Protein AF-A0AA97NMF5-F1 (afdb_monomer_lite)

Radius of gyration: 34.53 Å; chains: 1; bounding box: 98×98×66 Å

pLDDT: mean 71.42, std 22.52, range [36.41, 98.44]

Organism: Pyricularia oryzae (strain Y34) (NCBI:txid1143189)

Foldseek 3Di:
DDDDDDDDDDDDDDDDDDDDDDDDPDDPPDDDPPDPDDDDDDDDDDDDDDDDDDDDDDYDDDDDDDDDDDDDDDDDDDDDDDDDDDDDDDDDDDDDDDDDDDDDDDDDDDDDDDDDDDPDDPDPDPDDDDPPPDDDQQDADCVLPADLQEDQQACACVVHHQWHWFDQALDTDTWGSCPPPDPVLLVVQLSVCSSVCHALPHGQHADRDPVDLDLVRLLSNLVSSQQCQCCVVSHGNNHTHSRSRNQSNCCNVRVHRDHFHDDNPGTD

Secondary structure (DSSP, 8-state):
-----------------PPP-------------------------------------------------------------------PPPP--------PPPPP-PPP------------PPPP-PPPPPP-----TT---GGGS---SS-TTTTTTSSSTTEEEEEETTEEEEEETT-SPPHHHHHHHHHHHHHHTEETTEE------TT---HHHHHHHHHHHHHHHHTTTSBTTBS--GGG-HHHHHHHHH-------EETTEE-

Structure (mmCIF, N/CA/C/O backbone):
data_AF-A0AA97NMF5-F1
#
_entry.id   AF-A0AA97NMF5-F1
#
loop_
_atom_site.group_PDB
_atom_site.id
_atom_site.type_symbol
_atom_site.label_atom_id
_atom_site.label_alt_id
_atom_site.label_comp_id
_atom_site.label_asym_id
_atom_site.label_entity_id
_atom_site.label_seq_id
_atom_site.pdbx_PDB_ins_code
_atom_site.Cartn_x
_atom_site.Cartn_y
_atom_site.Cartn_z
_atom_site.occupancy
_atom_site.B_iso_or_equiv
_atom_site.auth_seq_id
_atom_site.auth_comp_id
_atom_site.auth_asym_id
_atom_site.auth_atom_id
_atom_site.pdbx_PDB_model_num
ATOM 1 N N . MET A 1 1 ? 43.062 -55.205 -21.122 1.00 49.47 1 MET A N 1
ATOM 2 C CA . MET A 1 1 ? 41.893 -55.110 -22.025 1.00 49.47 1 MET A CA 1
ATOM 3 C C . MET A 1 1 ? 41.106 -53.872 -21.595 1.00 49.47 1 MET A C 1
ATOM 5 O O . MET A 1 1 ? 40.394 -53.944 -20.614 1.00 49.47 1 MET A O 1
ATOM 9 N N . GLN A 1 2 ? 41.442 -52.647 -22.002 1.00 51.19 2 GLN A N 1
ATOM 10 C CA . GLN A 1 2 ? 41.370 -52.072 -23.351 1.00 51.19 2 GLN A CA 1
ATOM 11 C C . GLN A 1 2 ? 39.934 -52.075 -23.897 1.00 51.19 2 GLN A C 1
ATOM 13 O O . GLN A 1 2 ? 39.539 -53.058 -24.506 1.00 51.19 2 GLN A O 1
ATOM 18 N N . LEU A 1 3 ? 39.194 -50.973 -23.707 1.00 55.53 3 LEU A N 1
ATOM 19 C CA . LEU A 1 3 ? 38.472 -50.325 -24.810 1.00 55.53 3 LEU A CA 1
ATOM 20 C C . LEU A 1 3 ? 38.031 -48.887 -24.462 1.00 55.53 3 LEU A C 1
ATOM 22 O O . LEU A 1 3 ? 37.129 -48.655 -23.666 1.00 55.53 3 LEU A O 1
ATOM 26 N N . LEU A 1 4 ? 38.704 -47.938 -25.113 1.00 52.94 4 LEU A N 1
ATOM 27 C CA . LEU A 1 4 ? 38.282 -46.562 -25.387 1.00 52.94 4 LEU A CA 1
ATOM 28 C C . LEU A 1 4 ? 37.123 -46.556 -26.405 1.00 52.94 4 LEU A C 1
ATOM 30 O O . LEU A 1 4 ? 37.186 -47.350 -27.345 1.00 52.94 4 LEU A O 1
ATOM 34 N N . LYS A 1 5 ? 36.184 -45.599 -26.280 1.00 51.38 5 LYS A N 1
ATOM 35 C CA . LYS A 1 5 ? 35.414 -44.860 -27.330 1.00 51.38 5 LYS A CA 1
ATOM 36 C C . LYS A 1 5 ? 34.080 -44.384 -26.719 1.00 51.38 5 LYS A C 1
ATOM 38 O O . LYS A 1 5 ? 33.417 -45.174 -26.071 1.00 51.38 5 LYS A O 1
ATOM 43 N N . GLY A 1 6 ? 33.596 -43.156 -26.872 1.00 50.31 6 GLY A N 1
ATOM 44 C CA . GLY A 1 6 ? 34.032 -42.015 -27.665 1.00 50.31 6 GLY A CA 1
ATOM 45 C C . GLY A 1 6 ? 33.127 -40.804 -27.383 1.00 50.31 6 GLY A C 1
ATOM 46 O O . GLY A 1 6 ? 32.009 -40.948 -26.894 1.00 50.31 6 GLY A O 1
ATOM 47 N N . LEU A 1 7 ? 33.667 -39.621 -27.674 1.00 49.44 7 LEU A N 1
ATOM 48 C CA . LEU A 1 7 ? 33.014 -38.312 -27.666 1.00 49.44 7 LEU A CA 1
ATOM 49 C C . LEU A 1 7 ? 31.811 -38.246 -28.624 1.00 49.44 7 LEU A C 1
ATOM 51 O O . LEU A 1 7 ? 31.911 -38.703 -29.761 1.00 49.44 7 LEU A O 1
ATOM 55 N N . ALA A 1 8 ? 30.777 -37.501 -28.227 1.00 52.22 8 ALA A N 1
ATOM 56 C CA . ALA A 1 8 ? 29.953 -36.721 -29.149 1.00 52.22 8 ALA A CA 1
ATOM 57 C C . ALA A 1 8 ? 29.566 -35.390 -28.480 1.00 52.22 8 ALA A C 1
ATOM 59 O O . ALA A 1 8 ? 28.694 -35.331 -27.618 1.00 52.22 8 ALA A O 1
ATOM 60 N N . VAL A 1 9 ? 30.269 -34.325 -28.868 1.00 50.50 9 VAL A N 1
ATOM 61 C CA . VAL A 1 9 ? 29.930 -32.929 -28.576 1.00 50.50 9 VAL A CA 1
ATOM 62 C C . VAL A 1 9 ? 28.933 -32.488 -29.645 1.00 50.50 9 VAL A C 1
ATOM 64 O O . VAL A 1 9 ? 29.298 -32.374 -30.812 1.00 50.50 9 VAL A O 1
ATOM 67 N N . LEU A 1 10 ? 27.677 -32.261 -29.264 1.00 58.78 10 LEU A N 1
ATOM 68 C CA . LEU A 1 10 ? 26.687 -31.606 -30.119 1.00 58.78 10 LEU A CA 1
ATOM 69 C C . LEU A 1 10 ? 26.670 -30.117 -29.778 1.00 58.78 10 LEU A C 1
ATOM 71 O O . LEU A 1 10 ? 26.100 -29.694 -28.775 1.00 58.78 10 LEU A O 1
ATOM 75 N N . GLY A 1 11 ? 27.349 -29.334 -30.616 1.00 47.91 11 GLY A N 1
ATOM 76 C CA . GLY A 1 11 ? 27.245 -27.882 -30.621 1.00 47.91 11 GLY A CA 1
ATOM 77 C C . GLY A 1 11 ? 25.871 -27.461 -31.132 1.00 47.91 11 GLY A C 1
ATOM 78 O O . GLY A 1 11 ? 25.490 -27.798 -32.251 1.00 47.91 11 GLY A O 1
ATOM 79 N N . VAL A 1 12 ? 25.130 -26.718 -30.312 1.00 54.06 12 VAL A N 1
ATOM 80 C CA . VAL A 1 12 ? 23.898 -26.044 -30.726 1.00 54.06 12 VAL A CA 1
ATOM 81 C C . VAL A 1 12 ? 24.278 -24.647 -31.201 1.00 54.06 12 VAL A C 1
ATOM 83 O O . VAL A 1 12 ? 24.567 -23.755 -30.406 1.00 54.06 12 VAL A O 1
ATOM 86 N N . THR A 1 13 ? 24.320 -24.467 -32.517 1.00 55.16 13 THR A N 1
ATOM 87 C CA . THR A 1 13 ? 24.466 -23.160 -33.162 1.00 55.16 13 THR A CA 1
ATOM 88 C C . THR A 1 13 ? 23.085 -22.511 -33.234 1.00 55.16 13 THR A C 1
ATOM 90 O O . THR A 1 13 ? 22.258 -22.900 -34.056 1.00 55.16 13 THR A O 1
ATOM 93 N N . ALA A 1 14 ? 22.801 -21.544 -32.360 1.00 53.34 14 ALA A N 1
ATOM 94 C CA . ALA A 1 14 ? 21.592 -20.733 -32.467 1.00 53.34 14 ALA A CA 1
ATOM 95 C C . ALA A 1 14 ? 21.808 -19.635 -33.522 1.00 53.34 14 ALA A C 1
ATOM 97 O O . ALA A 1 14 ? 22.636 -18.740 -33.356 1.00 53.34 14 ALA A O 1
ATOM 98 N N . LEU A 1 15 ? 21.072 -19.746 -34.627 1.00 52.75 15 LEU A N 1
ATOM 99 C CA . LEU A 1 15 ? 21.017 -18.775 -35.713 1.00 52.75 15 LEU A CA 1
ATOM 100 C C . LEU A 1 15 ? 20.242 -17.534 -35.231 1.00 52.75 15 LEU A C 1
ATOM 102 O O . LEU A 1 15 ? 19.042 -17.609 -34.976 1.00 52.75 15 LEU A O 1
ATOM 106 N N . VAL A 1 16 ? 20.916 -16.390 -35.104 1.00 47.94 16 VAL A N 1
ATOM 107 C CA . VAL A 1 16 ? 20.267 -15.086 -34.896 1.00 47.94 16 VAL A CA 1
ATOM 108 C C . VAL A 1 16 ? 19.830 -14.557 -36.260 1.00 47.94 16 VAL A C 1
ATOM 110 O O . VAL A 1 16 ? 20.625 -13.999 -37.011 1.00 47.94 16 VAL A O 1
ATOM 113 N N . THR A 1 17 ? 18.558 -14.745 -36.602 1.00 54.09 17 THR A N 1
ATOM 114 C CA . THR A 1 17 ? 17.910 -14.033 -37.710 1.00 54.09 17 THR A CA 1
ATOM 115 C C . THR A 1 17 ? 17.429 -12.671 -37.222 1.00 54.09 17 THR A C 1
ATOM 117 O O . THR A 1 17 ? 16.460 -12.578 -36.471 1.00 54.09 17 THR A O 1
ATOM 120 N N . ALA A 1 18 ? 18.117 -11.615 -37.654 1.00 47.50 18 ALA A N 1
ATOM 121 C CA . ALA A 1 18 ? 17.677 -10.235 -37.498 1.00 47.50 18 ALA A CA 1
ATOM 122 C C . ALA A 1 18 ? 16.421 -9.985 -38.354 1.00 47.50 18 ALA A C 1
ATOM 124 O O . ALA A 1 18 ? 16.445 -10.174 -39.570 1.00 47.50 18 ALA A O 1
ATOM 125 N N . ALA A 1 19 ? 15.327 -9.570 -37.713 1.00 50.34 19 ALA A N 1
ATOM 126 C CA . ALA A 1 19 ? 14.101 -9.147 -38.381 1.00 50.34 19 ALA A CA 1
ATOM 127 C C . ALA A 1 19 ? 14.122 -7.625 -38.648 1.00 50.34 19 ALA A C 1
ATOM 129 O O . ALA A 1 19 ? 14.612 -6.868 -37.805 1.00 50.34 19 ALA A O 1
ATOM 130 N N . PRO A 1 20 ? 13.591 -7.154 -39.791 1.00 54.25 20 PRO A N 1
ATOM 131 C CA . PRO A 1 20 ? 13.559 -5.737 -40.136 1.00 54.25 20 PRO A CA 1
ATOM 132 C C . PRO A 1 20 ? 12.497 -4.969 -39.334 1.00 54.25 20 PRO A C 1
ATOM 134 O O . PRO A 1 20 ? 11.332 -5.367 -39.256 1.00 54.25 20 PRO A O 1
ATOM 137 N N . LEU A 1 21 ? 12.914 -3.828 -38.782 1.00 45.22 21 LEU A N 1
ATOM 138 C CA . LEU A 1 21 ? 12.065 -2.830 -38.136 1.00 45.22 21 LEU A CA 1
ATOM 139 C C . LEU A 1 21 ? 11.091 -2.220 -39.156 1.00 45.22 21 LEU A C 1
ATOM 141 O O . LEU A 1 21 ? 11.501 -1.485 -40.051 1.00 45.22 21 LEU A O 1
ATOM 145 N N . HIS A 1 22 ? 9.797 -2.492 -38.986 1.00 47.12 22 HIS A N 1
ATOM 146 C CA . HIS A 1 22 ? 8.720 -1.693 -39.569 1.00 47.12 22 HIS A CA 1
ATOM 147 C C . HIS A 1 22 ? 8.133 -0.778 -38.483 1.00 47.12 22 HIS A C 1
ATOM 149 O O . HIS A 1 22 ? 7.761 -1.279 -37.418 1.00 47.12 22 HIS A O 1
ATOM 155 N N . PRO A 1 23 ? 7.993 0.536 -38.726 1.00 48.47 23 PRO A N 1
ATOM 156 C CA . PRO A 1 23 ? 7.263 1.416 -37.827 1.00 48.47 23 PRO A CA 1
ATOM 157 C C . PRO A 1 23 ? 5.765 1.140 -37.976 1.00 48.47 23 PRO A C 1
ATOM 159 O O . PRO A 1 23 ? 5.139 1.510 -38.969 1.00 48.47 23 PRO A O 1
ATOM 162 N N . ARG A 1 24 ? 5.179 0.456 -36.992 1.00 42.03 24 ARG A N 1
ATOM 163 C CA . ARG A 1 24 ? 3.730 0.283 -36.910 1.00 42.03 24 ARG A CA 1
ATOM 164 C C . ARG A 1 24 ? 3.148 1.471 -36.146 1.00 42.03 24 ARG A C 1
ATOM 166 O O . ARG A 1 24 ? 3.241 1.548 -34.926 1.00 42.03 24 ARG A O 1
ATOM 173 N N . THR A 1 25 ? 2.565 2.407 -36.885 1.00 53.03 25 THR A N 1
ATOM 174 C CA . THR A 1 25 ? 1.659 3.428 -36.360 1.00 53.03 25 THR A CA 1
ATOM 175 C C . THR A 1 25 ? 0.393 2.736 -35.851 1.00 53.03 25 THR A C 1
ATOM 177 O O . THR A 1 25 ? -0.535 2.456 -36.607 1.00 53.03 25 THR A O 1
ATOM 180 N N . SER A 1 26 ? 0.360 2.408 -34.560 1.00 50.41 26 SER A N 1
ATOM 181 C CA . SER A 1 26 ? -0.862 1.947 -33.902 1.00 50.41 26 SER A CA 1
ATOM 182 C C . SER A 1 26 ? -1.599 3.143 -33.318 1.00 50.41 26 SER A C 1
ATOM 184 O O . SER A 1 26 ? -1.237 3.701 -32.287 1.00 50.41 26 SER A O 1
ATOM 186 N N . ASN A 1 27 ? -2.633 3.517 -34.060 1.00 40.03 27 ASN A N 1
ATOM 187 C CA . ASN A 1 27 ? -3.785 4.303 -33.663 1.00 40.03 27 ASN A CA 1
ATOM 188 C C . ASN A 1 27 ? -4.279 3.873 -32.265 1.00 40.03 27 ASN A C 1
ATOM 190 O O . ASN A 1 27 ? -4.696 2.729 -32.079 1.00 40.03 27 ASN A O 1
ATOM 194 N N . VAL A 1 28 ? -4.197 4.773 -31.283 1.00 41.69 28 VAL A N 1
ATOM 195 C CA . VAL A 1 28 ? -4.797 4.592 -29.957 1.00 41.69 28 VAL A CA 1
ATOM 196 C C . VAL A 1 28 ? -6.300 4.794 -30.114 1.00 41.69 28 VAL A C 1
ATOM 198 O O . VAL A 1 28 ? -6.814 5.908 -30.050 1.00 41.69 28 VAL A O 1
ATOM 201 N N . THR A 1 29 ? -7.021 3.700 -30.342 1.00 43.81 29 THR A N 1
ATOM 202 C CA . THR A 1 29 ? -8.442 3.646 -30.010 1.00 43.81 29 THR A CA 1
ATOM 203 C C . THR A 1 29 ? -8.533 3.590 -28.492 1.00 43.81 29 THR A C 1
ATOM 205 O O . THR A 1 29 ? -8.180 2.595 -27.867 1.00 43.81 29 THR A O 1
ATOM 208 N N . SER A 1 30 ? -8.955 4.715 -27.924 1.00 42.66 30 SER A N 1
ATOM 209 C CA . SER A 1 30 ? -9.368 4.885 -26.538 1.00 42.66 30 SER A CA 1
ATOM 210 C C . SER A 1 30 ? -10.389 3.809 -26.164 1.00 42.66 30 SER A C 1
ATOM 212 O O . SER A 1 30 ? -11.564 3.920 -26.505 1.00 42.66 30 SER A O 1
ATOM 214 N N . SER A 1 31 ? -9.947 2.751 -25.488 1.00 47.53 31 SER A N 1
ATOM 215 C CA . SER A 1 31 ? -10.845 1.902 -24.714 1.00 47.53 31 SER A CA 1
ATOM 216 C C . SER A 1 31 ? -11.102 2.611 -23.392 1.00 47.53 31 SER A C 1
ATOM 218 O O . SER A 1 31 ? -10.206 2.733 -22.558 1.00 47.53 31 SER A O 1
ATOM 220 N N . GLU A 1 32 ? -12.319 3.129 -23.245 1.00 49.56 32 GLU A N 1
ATOM 221 C CA . GLU A 1 32 ? -12.851 3.593 -21.968 1.00 49.56 32 GLU A CA 1
ATOM 222 C C . GLU A 1 32 ? -12.666 2.511 -20.890 1.00 49.56 32 GLU A C 1
ATOM 224 O O . GLU A 1 32 ? -12.919 1.329 -21.155 1.00 49.56 32 GLU A O 1
ATOM 229 N N . PRO A 1 33 ? -12.254 2.874 -19.665 1.00 53.44 33 PRO A N 1
ATOM 230 C CA . PRO A 1 33 ? -12.378 1.968 -18.540 1.00 53.44 33 PRO A CA 1
ATOM 231 C C . PRO A 1 33 ? -13.865 1.791 -18.223 1.00 53.44 33 PRO A C 1
ATOM 233 O O . PRO A 1 33 ? -14.575 2.753 -17.929 1.00 53.44 33 PRO A O 1
ATOM 236 N N . VAL A 1 34 ? -14.329 0.541 -18.264 1.00 43.91 34 VAL A N 1
ATOM 237 C CA . VAL A 1 34 ? -15.637 0.141 -17.740 1.00 43.91 34 VAL A CA 1
ATOM 238 C C . VAL A 1 34 ? -15.643 0.430 -16.240 1.00 43.91 34 VAL A C 1
ATOM 240 O O . VAL A 1 34 ? -15.135 -0.345 -15.433 1.00 43.91 34 VAL A O 1
ATOM 243 N N . PHE A 1 35 ? -16.204 1.578 -15.872 1.00 40.19 35 PHE A N 1
ATOM 244 C CA . PHE A 1 35 ? -16.609 1.875 -14.508 1.00 40.19 35 PHE A CA 1
ATOM 245 C C . PHE A 1 35 ? -17.745 0.919 -14.145 1.00 40.19 35 PHE A C 1
ATOM 247 O O . PHE A 1 35 ? -18.851 1.019 -14.677 1.00 40.19 35 PHE A O 1
ATOM 254 N N . VAL A 1 36 ? -17.484 -0.007 -13.223 1.00 44.12 36 VAL A N 1
ATOM 255 C CA . VAL A 1 36 ? -18.548 -0.753 -12.548 1.00 44.12 36 VAL A CA 1
ATOM 256 C C . VAL A 1 36 ? -19.196 0.215 -11.561 1.00 44.12 36 VAL A C 1
ATOM 258 O O . VAL A 1 36 ? -18.806 0.320 -10.402 1.00 44.12 36 VAL A O 1
ATOM 261 N N . ASN A 1 37 ? -20.135 1.004 -12.072 1.00 37.22 37 ASN A N 1
ATOM 262 C CA . ASN A 1 37 ? -20.974 1.889 -11.285 1.00 37.22 37 ASN A CA 1
ATOM 263 C C . ASN A 1 37 ? -22.070 1.020 -10.648 1.00 37.22 37 ASN A C 1
ATOM 265 O O . ASN A 1 37 ? -22.994 0.577 -11.332 1.00 37.22 37 ASN A O 1
ATOM 269 N N . LEU A 1 38 ? -21.920 0.688 -9.364 1.00 47.09 38 LEU A N 1
ATOM 270 C CA . LEU A 1 38 ? -23.027 0.163 -8.573 1.00 47.09 38 LEU A CA 1
ATOM 271 C C . LEU A 1 38 ? -23.891 1.353 -8.155 1.00 47.09 38 LEU A C 1
ATOM 273 O O . LEU A 1 38 ? -23.601 1.986 -7.147 1.00 47.09 38 LEU A O 1
ATOM 277 N N . ASP A 1 39 ? -24.966 1.603 -8.897 1.00 36.41 39 ASP A N 1
ATOM 278 C CA . ASP A 1 39 ? -26.105 2.370 -8.393 1.00 36.41 39 ASP A CA 1
ATOM 279 C C . ASP A 1 39 ? -27.419 1.622 -8.715 1.00 36.41 39 ASP A C 1
ATOM 281 O O . ASP A 1 39 ? -27.480 0.851 -9.684 1.00 36.41 39 ASP A O 1
ATOM 285 N N . PRO A 1 40 ? -28.459 1.733 -7.868 1.00 54.94 40 PRO A N 1
ATOM 286 C CA . PRO A 1 40 ? -29.520 0.753 -7.770 1.00 54.94 40 PRO A CA 1
ATOM 287 C C . PRO A 1 40 ? -30.772 1.124 -8.582 1.00 54.94 40 PRO A C 1
ATOM 289 O O . PRO A 1 40 ? -31.218 2.261 -8.625 1.00 54.94 40 PRO A O 1
ATOM 292 N N . LYS A 1 41 ? -31.438 0.075 -9.078 1.00 50.28 41 LYS A N 1
ATOM 293 C CA . LYS A 1 41 ? -32.903 -0.044 -9.207 1.00 50.28 41 LYS A CA 1
ATOM 294 C C . LYS A 1 41 ? -33.630 0.920 -10.164 1.00 50.28 41 LYS A C 1
ATOM 296 O O . LYS A 1 41 ? -34.102 1.977 -9.767 1.00 50.28 41 LYS A O 1
ATOM 301 N N . ILE A 1 42 ? -33.944 0.418 -11.365 1.00 37.69 42 ILE A N 1
ATOM 302 C CA . ILE A 1 42 ? -35.073 0.890 -12.195 1.00 37.69 42 ILE A CA 1
ATOM 303 C C . ILE A 1 42 ? -35.899 -0.323 -12.686 1.00 37.69 42 ILE A C 1
ATOM 305 O O . ILE A 1 42 ? -35.305 -1.341 -13.051 1.00 37.69 42 ILE A O 1
ATOM 309 N N . PRO A 1 43 ? -37.250 -0.266 -12.648 1.00 49.91 43 PRO A N 1
ATOM 310 C CA . PRO A 1 43 ? -38.138 -1.377 -12.987 1.00 49.91 43 PRO A CA 1
ATOM 311 C C . PRO A 1 43 ? -38.445 -1.519 -14.490 1.00 49.91 43 PRO A C 1
ATOM 313 O O . PRO A 1 43 ? -38.280 -0.606 -15.293 1.00 49.91 43 PRO A O 1
ATOM 316 N N . SER A 1 44 ? -38.932 -2.717 -14.805 1.00 42.91 44 SER A N 1
ATOM 317 C CA . SER A 1 44 ? -39.244 -3.331 -16.096 1.00 42.91 44 SER A CA 1
ATOM 318 C C . SER A 1 44 ? -40.189 -2.568 -17.035 1.00 42.91 44 SER A C 1
ATOM 320 O O . SER A 1 44 ? -41.202 -2.022 -16.607 1.00 42.91 44 SER A O 1
ATOM 322 N N . ALA A 1 45 ? -39.963 -2.733 -18.343 1.00 41.22 45 ALA A N 1
ATOM 323 C CA . ALA A 1 45 ? -40.999 -2.679 -19.374 1.00 41.22 45 ALA A CA 1
ATOM 324 C C . ALA A 1 45 ? -40.945 -3.976 -20.198 1.00 41.22 45 ALA A C 1
ATOM 326 O O . ALA A 1 45 ? -39.884 -4.390 -20.662 1.00 41.22 45 ALA A O 1
ATOM 327 N N . GLY A 1 46 ? -42.088 -4.657 -20.295 1.00 47.81 46 GLY A N 1
ATOM 328 C CA . GLY A 1 46 ? -42.225 -5.947 -20.962 1.00 47.81 46 GLY A CA 1
ATOM 329 C C . GLY A 1 46 ? -42.460 -5.842 -22.464 1.00 47.81 46 GLY A C 1
ATOM 330 O O . GLY A 1 46 ? -42.850 -4.794 -22.965 1.00 47.81 46 GLY A O 1
ATOM 331 N N . THR A 1 47 ? -42.286 -6.966 -23.160 1.00 38.41 47 THR A N 1
ATOM 332 C CA . THR A 1 47 ? -43.011 -7.333 -24.388 1.00 38.41 47 THR A CA 1
ATOM 333 C C . THR A 1 47 ? -42.839 -8.839 -24.624 1.00 38.41 47 THR A C 1
ATOM 335 O O . THR A 1 47 ? -41.728 -9.359 -24.646 1.00 38.41 47 THR A O 1
ATOM 338 N N . SER A 1 48 ? -43.973 -9.530 -24.741 1.00 45.44 48 SER A N 1
ATOM 339 C CA . SER A 1 48 ? -44.133 -10.911 -25.230 1.00 45.44 48 SER A CA 1
ATOM 340 C C . SER A 1 48 ? -44.124 -10.903 -26.774 1.00 45.44 48 SER A C 1
ATOM 342 O O . SER A 1 48 ? -44.458 -9.855 -27.330 1.00 45.44 48 SER A O 1
ATOM 344 N N . PRO A 1 49 ? -43.811 -12.004 -27.496 1.00 50.59 49 PRO A N 1
ATOM 345 C CA . PRO A 1 49 ? -44.738 -13.144 -27.561 1.00 50.59 49 PRO A CA 1
ATOM 346 C C . PRO A 1 49 ? -44.103 -14.552 -27.696 1.00 50.59 49 PRO A C 1
ATOM 348 O O . PRO A 1 49 ? -42.947 -14.729 -28.068 1.00 50.59 49 PRO A O 1
ATOM 351 N N . ALA A 1 50 ? -44.933 -15.558 -27.402 1.00 44.69 50 ALA A N 1
ATOM 352 C CA . ALA A 1 50 ? -44.766 -16.998 -27.670 1.00 44.69 50 ALA A CA 1
ATOM 353 C C . ALA A 1 50 ? -45.052 -17.320 -29.177 1.00 44.69 50 ALA A C 1
ATOM 355 O O . ALA A 1 50 ? -45.419 -16.371 -29.876 1.00 44.69 50 ALA A O 1
ATOM 356 N N . PRO A 1 51 ? -44.977 -18.571 -29.723 1.00 55.38 51 PRO A N 1
ATOM 357 C CA . PRO A 1 51 ? -45.319 -19.852 -29.074 1.00 55.38 51 PRO A CA 1
ATOM 358 C C . PRO A 1 51 ? -44.470 -21.098 -29.442 1.00 55.38 51 PRO A C 1
ATOM 360 O O . PRO A 1 51 ? -43.765 -21.140 -30.444 1.00 55.38 51 PRO A O 1
ATOM 363 N N . GLY A 1 52 ? -44.667 -22.178 -28.674 1.00 36.66 52 GLY A N 1
ATOM 364 C CA . GLY A 1 52 ? -44.666 -23.540 -29.225 1.00 36.66 52 GLY A CA 1
ATOM 365 C C . GLY A 1 52 ? -43.756 -24.568 -28.547 1.00 36.66 52 GLY A C 1
ATOM 366 O O . GLY A 1 52 ? -42.564 -24.619 -28.827 1.00 36.66 52 GLY A O 1
ATOM 367 N N . THR A 1 53 ? -44.375 -25.472 -27.776 1.00 38.34 53 THR A N 1
ATOM 368 C CA . THR A 1 53 ? -44.280 -26.956 -27.863 1.00 38.34 53 THR A CA 1
ATOM 369 C C . THR A 1 53 ? -44.184 -27.626 -26.480 1.00 38.34 53 THR A C 1
ATOM 371 O O . THR A 1 53 ? -43.174 -27.562 -25.790 1.00 38.34 53 THR A O 1
ATOM 374 N N . THR A 1 54 ? -45.273 -28.293 -26.094 1.00 42.09 54 THR A N 1
ATOM 375 C CA . THR A 1 54 ? -45.417 -29.346 -25.056 1.00 42.09 54 THR A CA 1
ATOM 376 C C . THR A 1 54 ? -45.515 -30.704 -25.802 1.00 42.09 54 THR A C 1
ATOM 378 O O . THR A 1 54 ? -45.703 -30.649 -27.021 1.00 42.09 54 THR A O 1
ATOM 381 N N . PRO A 1 55 ? -45.507 -31.914 -25.183 1.00 58.38 55 PRO A N 1
ATOM 382 C CA . PRO A 1 55 ? -45.416 -32.261 -23.753 1.00 58.38 55 PRO A CA 1
ATOM 383 C C . PRO A 1 55 ? -44.515 -33.478 -23.401 1.00 58.38 55 PRO A C 1
ATOM 385 O O . PRO A 1 55 ? -44.301 -34.368 -24.218 1.00 58.38 55 PRO A O 1
ATOM 388 N N . GLN A 1 56 ? -44.117 -33.618 -22.127 1.00 42.66 56 GLN A N 1
ATOM 389 C CA . GLN A 1 56 ? -44.092 -34.942 -21.483 1.00 42.66 56 GLN A CA 1
ATOM 390 C C . GLN A 1 56 ? -44.227 -34.850 -19.956 1.00 42.66 56 GLN A C 1
ATOM 392 O O . GLN A 1 56 ? -43.848 -33.867 -19.330 1.00 42.66 56 GLN A O 1
ATOM 397 N N . GLN A 1 57 ? -44.855 -35.877 -19.396 1.00 42.09 57 GLN A N 1
ATOM 398 C CA . GLN A 1 57 ? -45.747 -35.885 -18.242 1.00 42.09 57 GLN A CA 1
ATOM 399 C C . GLN A 1 5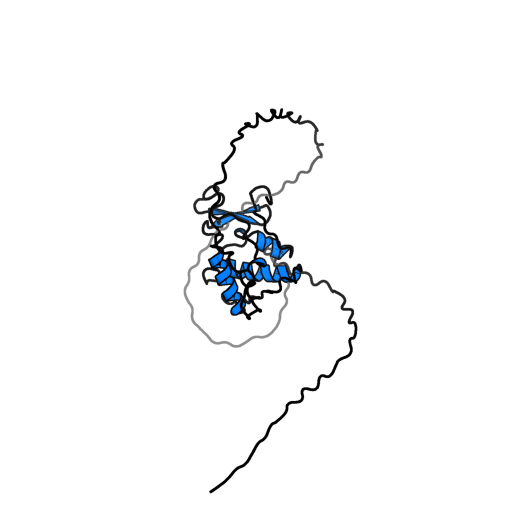7 ? -45.335 -37.041 -17.312 1.00 42.09 57 GLN A C 1
ATOM 401 O O . GLN A 1 57 ? -45.093 -38.140 -17.806 1.00 42.09 57 GLN A O 1
ATOM 406 N N . GLY A 1 58 ? -45.287 -36.825 -15.990 1.00 39.41 58 GLY A N 1
ATOM 407 C CA . GLY A 1 58 ? -45.143 -37.890 -14.978 1.00 39.41 58 GLY A CA 1
ATOM 408 C C . GLY A 1 58 ? -44.717 -37.385 -13.583 1.00 39.41 58 GLY A C 1
ATOM 409 O O . GLY A 1 58 ? -44.048 -36.362 -13.524 1.00 39.41 58 GLY A O 1
ATOM 410 N N . PRO A 1 59 ? -45.139 -38.019 -12.465 1.00 61.78 59 PRO A N 1
ATOM 411 C CA . PRO A 1 59 ? -45.967 -37.310 -11.478 1.00 61.78 59 PRO A CA 1
ATOM 412 C C . PRO A 1 59 ? -45.491 -37.306 -10.003 1.00 61.78 59 PRO A C 1
ATOM 414 O O . PRO A 1 59 ? -44.685 -38.127 -9.584 1.00 61.78 59 PRO A O 1
ATOM 417 N N . ALA A 1 60 ? -46.163 -36.431 -9.236 1.00 41.50 60 ALA A N 1
ATOM 418 C CA . ALA A 1 60 ? -46.607 -36.553 -7.834 1.00 41.50 60 ALA A CA 1
ATOM 419 C C . ALA A 1 60 ? -45.587 -36.479 -6.674 1.00 41.50 60 ALA A C 1
ATOM 421 O O . ALA A 1 60 ? -44.896 -37.447 -6.370 1.00 41.50 60 ALA A O 1
ATOM 422 N N . ASN A 1 61 ? -45.639 -35.376 -5.907 1.00 44.00 61 ASN A N 1
ATOM 423 C CA . ASN A 1 61 ? -46.174 -35.375 -4.530 1.00 44.00 61 ASN A CA 1
ATOM 424 C C . ASN A 1 61 ? -46.196 -33.952 -3.909 1.00 44.00 61 ASN A C 1
ATOM 426 O O . ASN A 1 61 ? -45.158 -33.337 -3.696 1.00 44.00 61 ASN A O 1
ATOM 430 N N . GLU A 1 62 ? -47.404 -33.481 -3.589 1.00 43.12 62 GLU A N 1
ATOM 431 C CA . GLU A 1 62 ? -47.785 -32.476 -2.565 1.00 43.12 62 GLU A CA 1
ATOM 432 C C . GLU A 1 62 ? -48.809 -33.195 -1.639 1.00 43.12 62 GLU A C 1
ATOM 434 O O . GLU A 1 62 ? -49.267 -34.264 -2.067 1.00 43.12 62 GLU A O 1
ATOM 439 N N . PRO A 1 63 ? -49.246 -32.712 -0.443 1.00 64.69 63 PRO A N 1
ATOM 440 C CA . PRO A 1 63 ? -49.412 -31.315 0.017 1.00 64.69 63 PRO A CA 1
ATOM 441 C C . PRO A 1 63 ? -48.836 -31.070 1.446 1.00 64.69 63 PRO A C 1
ATOM 443 O O . PRO A 1 63 ? -48.406 -31.999 2.120 1.00 64.69 63 PRO A O 1
ATOM 446 N N . HIS A 1 64 ? -48.665 -29.851 1.970 1.00 49.12 64 HIS A N 1
ATOM 447 C CA . HIS A 1 64 ? -49.698 -28.993 2.570 1.00 49.12 64 HIS A CA 1
ATOM 448 C C . HIS A 1 64 ? -49.088 -27.607 2.884 1.00 49.12 64 HIS A C 1
ATOM 450 O O . HIS A 1 64 ? -47.996 -27.516 3.434 1.00 49.12 64 HIS A O 1
ATOM 456 N N . PHE A 1 65 ? -49.674 -26.508 2.399 1.00 53.22 65 PHE A N 1
ATOM 457 C CA . PHE A 1 65 ? -50.746 -25.716 3.032 1.00 53.22 65 PHE A CA 1
ATOM 458 C C . PHE A 1 65 ? -50.303 -24.971 4.310 1.00 53.22 65 PHE A C 1
ATOM 460 O O . PHE A 1 65 ? -50.277 -25.547 5.390 1.00 53.22 65 PHE A O 1
ATOM 467 N N . LEU A 1 66 ? -50.009 -23.668 4.187 1.00 46.88 66 LEU A N 1
ATOM 468 C CA . LEU A 1 66 ? -50.793 -22.566 4.781 1.00 46.88 66 LEU A CA 1
ATOM 469 C C . LEU A 1 66 ? -50.047 -21.225 4.642 1.00 46.88 66 LEU A C 1
ATOM 471 O O . LEU A 1 66 ? -49.007 -20.981 5.244 1.00 46.88 66 LEU A O 1
ATOM 475 N N . LYS A 1 67 ? -50.645 -20.340 3.843 1.00 47.19 67 LYS A N 1
ATOM 476 C CA . LYS A 1 67 ? -50.434 -18.884 3.821 1.00 47.19 67 LYS A CA 1
ATOM 477 C C . LYS A 1 67 ? -51.392 -18.270 4.856 1.00 47.19 67 LYS A C 1
ATOM 479 O O . LYS A 1 67 ? -52.468 -18.841 5.051 1.00 47.19 67 LYS A O 1
ATOM 484 N N . PRO A 1 68 ? -51.075 -17.118 5.472 1.00 48.03 68 PRO A N 1
ATOM 485 C CA . PRO A 1 68 ? -51.701 -15.882 4.975 1.00 48.03 68 PRO A CA 1
ATOM 486 C C . PRO A 1 68 ? -50.828 -14.599 5.051 1.00 48.03 68 PRO A C 1
ATOM 488 O O . PRO A 1 68 ? -50.086 -14.371 5.999 1.00 48.03 68 PRO A O 1
ATOM 491 N N . SER A 1 69 ? -50.983 -13.744 4.029 1.00 53.44 69 SER A N 1
ATOM 492 C CA . SER A 1 69 ? -50.758 -12.271 4.010 1.00 53.44 69 SER A CA 1
ATOM 493 C C . SER A 1 69 ? -51.830 -11.541 4.862 1.00 53.44 69 SER A C 1
ATOM 495 O O . SER A 1 69 ? -52.786 -12.234 5.214 1.00 53.44 69 SER A O 1
ATOM 497 N N . PRO A 1 70 ? -51.811 -10.205 5.149 1.00 52.97 70 PRO A N 1
ATOM 498 C CA . PRO A 1 70 ? -51.233 -9.048 4.409 1.00 52.97 70 PRO A CA 1
ATOM 499 C C . PRO A 1 70 ? -50.490 -8.026 5.333 1.00 52.97 70 PRO A C 1
ATOM 501 O O . PRO A 1 70 ? -50.406 -8.246 6.531 1.00 52.97 70 PRO A O 1
ATOM 504 N N . SER A 1 71 ? -49.781 -6.967 4.916 1.00 41.56 71 SER A N 1
ATOM 505 C CA . SER A 1 71 ? -50.165 -5.774 4.138 1.00 41.56 71 SER A CA 1
ATOM 506 C C . SER A 1 71 ? -48.929 -4.868 3.931 1.00 41.56 71 SER A C 1
ATOM 508 O O . SER A 1 71 ? -48.105 -4.782 4.841 1.00 41.56 71 SER A O 1
ATOM 510 N N . PRO A 1 72 ? -48.827 -4.103 2.830 1.00 48.56 72 PRO A N 1
ATOM 511 C CA . PRO A 1 72 ? -47.971 -2.921 2.742 1.00 48.56 72 PRO A CA 1
ATOM 512 C C . PRO A 1 72 ? -48.806 -1.631 2.839 1.00 48.56 72 PRO A C 1
ATOM 514 O O . PRO A 1 72 ? -49.735 -1.421 2.062 1.00 48.56 72 PRO A O 1
ATOM 517 N N . GLN A 1 73 ? -48.470 -0.741 3.775 1.00 42.88 73 GLN A N 1
ATOM 518 C CA . GLN A 1 73 ? -48.958 0.641 3.766 1.00 42.88 73 GLN A CA 1
ATOM 519 C C . GLN A 1 73 ? -48.026 1.486 2.889 1.00 42.88 73 GLN A C 1
ATOM 521 O O . GLN A 1 73 ? -46.943 1.881 3.311 1.00 42.88 73 GLN A O 1
ATOM 526 N N . GLN A 1 74 ? -48.456 1.758 1.655 1.00 42.66 74 GLN A N 1
ATOM 527 C CA . GLN A 1 74 ? -47.975 2.896 0.875 1.00 42.66 74 GLN A CA 1
ATOM 528 C C . GLN A 1 74 ? -48.808 4.114 1.271 1.00 42.66 74 GLN A C 1
ATOM 530 O O . GLN A 1 74 ? -49.989 4.199 0.940 1.00 42.66 74 GLN A O 1
ATOM 535 N N . ALA A 1 75 ? -48.191 5.047 1.991 1.00 45.91 75 ALA A N 1
ATOM 536 C CA . ALA A 1 75 ? -48.715 6.391 2.149 1.00 45.91 75 ALA A CA 1
ATOM 537 C C . ALA A 1 75 ? -48.138 7.271 1.037 1.00 45.91 75 ALA A C 1
ATOM 539 O O . ALA A 1 75 ? -46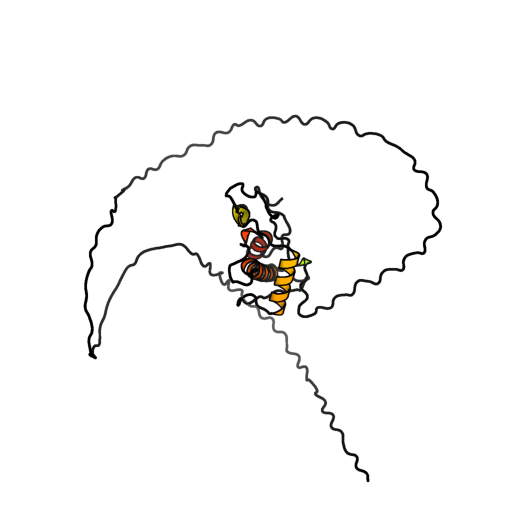.928 7.466 0.922 1.00 45.91 75 ALA A O 1
ATOM 540 N N . SER A 1 76 ? -49.046 7.767 0.211 1.00 46.31 76 SER A N 1
ATOM 541 C CA . SER A 1 76 ? -48.878 8.821 -0.775 1.00 46.31 76 SER A CA 1
ATOM 542 C C . SER A 1 76 ? -48.256 10.070 -0.153 1.00 46.31 76 SER A C 1
ATOM 544 O O . SER A 1 76 ? -48.786 10.561 0.839 1.00 46.31 76 SER A O 1
ATOM 546 N N . GLN A 1 77 ? -47.232 10.653 -0.781 1.00 48.34 77 GLN A N 1
ATOM 547 C CA . GLN A 1 77 ? -47.051 12.106 -0.751 1.00 48.34 77 GLN A CA 1
ATOM 548 C C . GLN A 1 77 ? -46.705 12.612 -2.149 1.00 48.34 77 GLN A C 1
ATOM 550 O O . GLN A 1 77 ? -45.768 12.173 -2.811 1.00 48.34 77 GLN A O 1
ATOM 555 N N . GLN A 1 78 ? -47.590 13.492 -2.587 1.00 49.25 78 GLN A N 1
ATOM 556 C CA . GLN A 1 78 ? -47.743 14.092 -3.891 1.00 49.25 78 GLN A CA 1
ATOM 557 C C . GLN A 1 78 ? -47.162 15.505 -3.830 1.00 49.25 78 GLN A C 1
ATOM 559 O O . GLN A 1 78 ? -47.405 16.209 -2.858 1.00 49.25 78 GLN A O 1
ATOM 564 N N . ALA A 1 79 ? -46.432 15.866 -4.888 1.00 44.12 79 ALA A N 1
ATOM 565 C CA . ALA A 1 79 ? -46.194 17.201 -5.440 1.00 44.12 79 ALA A CA 1
ATOM 566 C C . ALA A 1 79 ? -45.986 18.391 -4.484 1.00 44.12 79 ALA A C 1
ATOM 568 O O . ALA A 1 79 ? -46.898 18.794 -3.772 1.00 44.12 79 ALA A O 1
ATOM 569 N N . SER A 1 80 ? -44.863 19.095 -4.661 1.00 45.00 80 SER A N 1
ATOM 570 C CA . SER A 1 80 ? -44.859 20.545 -4.930 1.00 45.00 80 SER A CA 1
ATOM 571 C C . SER A 1 80 ? -43.458 21.005 -5.335 1.00 45.00 80 SER A C 1
ATOM 573 O O . SER A 1 80 ? -42.535 20.989 -4.527 1.00 45.00 80 SER A O 1
ATOM 575 N N . ALA A 1 81 ? -43.316 21.437 -6.589 1.00 46.25 81 ALA A N 1
ATOM 576 C CA . ALA A 1 81 ? -42.329 22.448 -6.953 1.00 46.25 81 ALA A CA 1
ATOM 577 C C . ALA A 1 81 ? -42.788 23.796 -6.375 1.00 46.25 81 ALA A C 1
ATOM 579 O O . ALA A 1 81 ? -43.993 24.063 -6.337 1.00 46.25 81 ALA A O 1
ATOM 580 N N . PRO A 1 82 ? -41.848 24.638 -5.930 1.00 52.69 82 PRO A N 1
ATOM 581 C CA . PRO A 1 82 ? -41.712 25.923 -6.611 1.00 52.69 82 PRO A CA 1
ATOM 582 C C . PRO A 1 82 ? -40.250 26.377 -6.785 1.00 52.69 82 PRO A C 1
ATOM 584 O O . PRO A 1 82 ? -39.464 26.430 -5.844 1.00 52.69 82 PRO A O 1
ATOM 587 N N . GLU A 1 83 ? -39.933 26.777 -8.016 1.00 44.16 83 GLU A N 1
ATOM 588 C CA . GLU A 1 83 ? -39.053 27.912 -8.346 1.00 44.16 83 GLU A CA 1
ATOM 589 C C . GLU A 1 83 ? -39.608 29.169 -7.622 1.00 44.16 83 GLU A C 1
ATOM 591 O O . GLU A 1 83 ? -40.838 29.294 -7.591 1.00 44.16 83 GLU A O 1
ATOM 596 N N . PRO A 1 84 ? -38.812 30.090 -7.011 1.00 52.78 84 PRO A N 1
ATOM 597 C CA . PRO A 1 84 ? -38.002 31.022 -7.806 1.00 52.78 84 PRO A CA 1
ATOM 598 C C . PRO A 1 84 ? -36.779 31.712 -7.144 1.00 52.78 84 PRO A C 1
ATOM 600 O O . PRO A 1 84 ? -36.545 31.673 -5.941 1.00 52.78 84 PRO A O 1
ATOM 603 N N . ALA A 1 85 ? -36.098 32.471 -8.009 1.00 43.72 85 ALA A N 1
ATOM 604 C CA . ALA A 1 85 ? -35.460 33.770 -7.767 1.00 43.72 85 ALA A CA 1
ATOM 605 C C . ALA A 1 85 ? -34.082 33.831 -7.077 1.00 43.72 85 ALA A C 1
ATOM 607 O O . ALA A 1 85 ? -33.929 33.865 -5.861 1.00 43.72 85 ALA A O 1
ATOM 608 N N . ALA A 1 86 ? -33.086 34.021 -7.946 1.00 50.97 86 ALA A N 1
ATOM 609 C CA . ALA A 1 86 ? -32.034 35.031 -7.861 1.00 50.97 86 ALA A CA 1
ATOM 610 C C . ALA A 1 86 ? -32.087 35.989 -6.650 1.00 50.97 86 ALA A C 1
ATOM 612 O O . ALA A 1 86 ? -32.934 36.878 -6.572 1.00 50.97 86 ALA A O 1
ATOM 613 N N . ALA A 1 87 ? -31.069 35.902 -5.794 1.00 45.41 87 ALA A N 1
ATOM 614 C CA . ALA A 1 87 ? -30.650 36.999 -4.933 1.00 45.41 87 ALA A CA 1
ATOM 615 C C . ALA A 1 87 ? -29.117 37.071 -4.918 1.00 45.41 87 ALA A C 1
ATOM 617 O O . ALA A 1 87 ? -28.424 36.092 -4.656 1.00 45.41 87 ALA A O 1
ATOM 618 N N . ALA A 1 88 ? -28.612 38.252 -5.262 1.00 53.03 88 ALA A N 1
ATOM 619 C CA . ALA A 1 88 ? -27.203 38.594 -5.367 1.00 53.03 88 ALA A CA 1
ATOM 620 C C . ALA A 1 88 ? -26.429 38.409 -4.041 1.00 53.03 88 ALA A C 1
ATOM 622 O O . ALA A 1 88 ? -26.980 38.676 -2.969 1.00 53.03 88 ALA A O 1
ATOM 623 N N . PRO A 1 89 ? -25.131 38.056 -4.086 1.00 53.66 89 PRO A N 1
ATOM 624 C CA . PRO A 1 89 ? -24.276 38.091 -2.907 1.00 53.66 89 PRO A CA 1
ATOM 625 C C . PRO A 1 89 ? -23.888 39.537 -2.552 1.00 53.66 89 PRO A C 1
ATOM 627 O O . PRO A 1 89 ? -23.294 40.262 -3.350 1.00 53.66 89 PRO A O 1
ATOM 630 N N . LYS A 1 90 ? -24.213 39.953 -1.322 1.00 51.16 90 LYS A N 1
ATOM 631 C CA . LYS A 1 90 ? -23.664 41.160 -0.683 1.00 51.16 90 LYS A CA 1
ATOM 632 C C . LYS A 1 90 ? -22.173 40.943 -0.370 1.00 51.16 90 LYS A C 1
ATOM 634 O O . LYS A 1 90 ? -21.852 39.928 0.247 1.00 51.16 90 LYS A O 1
ATOM 639 N N . PRO A 1 91 ? -21.276 41.890 -0.690 1.00 60.16 91 PRO A N 1
ATOM 640 C CA . PRO A 1 91 ? -19.920 41.900 -0.162 1.00 60.16 91 PRO A CA 1
ATOM 641 C C . PRO A 1 91 ? -19.902 42.697 1.148 1.00 60.16 91 PRO A C 1
ATOM 643 O O . PRO A 1 91 ? -20.368 43.830 1.164 1.00 60.16 91 PRO A O 1
ATOM 646 N N . SER A 1 92 ? -19.413 42.102 2.238 1.00 51.03 92 SER A N 1
ATOM 647 C CA . SER A 1 92 ? -18.745 42.797 3.355 1.00 51.03 92 SER A CA 1
ATOM 648 C C . SER A 1 92 ? -18.586 41.849 4.540 1.00 51.03 92 SER A C 1
ATOM 650 O O . SER A 1 92 ? -19.514 41.643 5.316 1.00 51.03 92 SER A O 1
ATOM 652 N N . ALA A 1 93 ? -17.376 41.328 4.718 1.00 50.56 93 ALA A N 1
ATOM 653 C CA . ALA A 1 93 ? -16.892 40.915 6.026 1.00 50.56 93 ALA A CA 1
ATOM 654 C C . ALA A 1 93 ? -15.404 41.264 6.111 1.00 50.56 93 ALA A C 1
ATOM 656 O O . ALA A 1 93 ? -14.532 40.574 5.591 1.00 50.56 93 ALA A O 1
ATOM 657 N N . THR A 1 94 ? -15.177 42.426 6.714 1.00 56.31 94 THR A N 1
ATOM 658 C CA . THR A 1 94 ? -13.934 42.954 7.267 1.00 56.31 94 THR A CA 1
ATOM 659 C C . THR A 1 94 ? -13.066 41.860 7.892 1.00 56.31 94 THR A C 1
ATOM 661 O O . THR A 1 94 ? -13.471 41.223 8.862 1.00 56.31 94 THR A O 1
ATOM 664 N N . LEU A 1 95 ? -11.856 41.678 7.362 1.00 55.78 95 LEU A N 1
ATOM 665 C CA . LEU A 1 95 ? -10.806 40.886 8.002 1.00 55.78 95 LEU A CA 1
ATOM 666 C C . LEU A 1 95 ? -10.253 41.651 9.220 1.00 55.78 95 LEU A C 1
ATOM 668 O O . LEU A 1 95 ? -9.926 42.833 9.081 1.00 55.78 95 LEU A O 1
ATOM 672 N N . PRO A 1 96 ? -10.101 41.019 10.397 1.00 65.50 96 PRO A N 1
ATOM 673 C CA . PRO A 1 96 ? -9.324 41.599 11.480 1.00 65.50 96 PRO A CA 1
ATOM 674 C C . PRO A 1 96 ? -7.831 41.550 11.129 1.00 65.50 96 PRO A C 1
ATOM 676 O O . PRO A 1 96 ? -7.272 40.496 10.827 1.00 65.50 96 PRO A O 1
ATOM 679 N N . VAL A 1 97 ? -7.184 42.713 11.185 1.00 66.31 97 VAL A N 1
ATOM 680 C CA . VAL A 1 97 ? -5.727 42.862 11.137 1.00 66.31 97 VAL A CA 1
ATOM 681 C C . VAL A 1 97 ? -5.144 42.183 12.379 1.00 66.31 97 VAL A C 1
ATOM 683 O O . VAL A 1 97 ? -5.269 42.698 13.489 1.00 66.31 97 VAL A O 1
ATOM 686 N N . ILE A 1 98 ? -4.533 41.010 12.203 1.00 60.53 98 ILE A N 1
ATOM 687 C CA . ILE A 1 98 ? -3.755 40.343 13.251 1.00 60.53 98 ILE A CA 1
ATOM 688 C C . ILE A 1 98 ? -2.400 41.048 13.331 1.00 60.53 98 ILE A C 1
ATOM 690 O O . ILE A 1 98 ? -1.574 40.967 12.423 1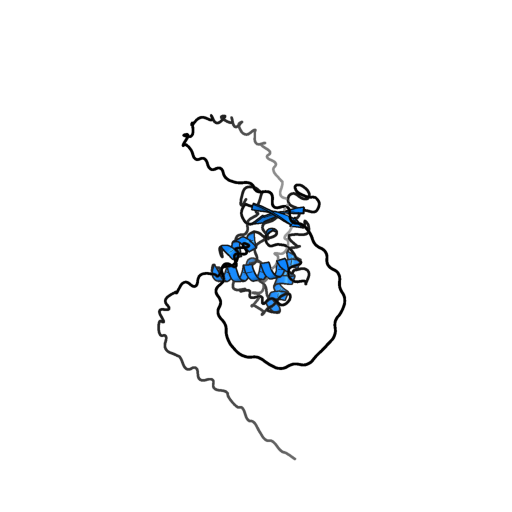.00 60.53 98 ILE A O 1
ATOM 694 N N . LEU A 1 99 ? -2.204 41.775 14.428 1.00 55.56 99 LEU A N 1
ATOM 695 C CA . LEU A 1 99 ? -0.955 42.423 14.801 1.00 55.56 99 LEU A CA 1
ATOM 696 C C . LEU A 1 99 ? 0.044 41.332 15.230 1.00 55.56 99 LEU A C 1
ATOM 698 O O . LEU A 1 99 ? -0.112 40.729 16.290 1.00 55.56 99 LEU A O 1
ATOM 702 N N . ILE A 1 100 ? 1.037 41.043 14.389 1.00 61.34 100 ILE A N 1
ATOM 703 C CA . ILE A 1 100 ? 2.124 40.103 14.701 1.00 61.34 100 ILE A CA 1
ATOM 704 C C . ILE A 1 100 ? 3.087 40.803 15.682 1.00 61.34 100 ILE A C 1
ATOM 706 O O . ILE A 1 100 ? 3.625 41.855 15.329 1.00 61.34 100 ILE A O 1
ATOM 710 N N . PRO A 1 101 ? 3.310 40.280 16.903 1.00 69.19 101 PRO A N 1
ATOM 711 C CA . PRO A 1 101 ? 4.315 40.822 17.815 1.00 69.19 101 PRO A CA 1
ATOM 712 C C . PRO A 1 101 ? 5.742 40.558 17.292 1.00 69.19 101 PRO A C 1
ATOM 714 O O . PRO A 1 101 ? 5.976 39.539 16.638 1.00 69.19 101 PRO A O 1
ATOM 717 N N . PRO A 1 102 ? 6.709 41.454 17.566 1.00 70.69 102 PRO A N 1
ATOM 718 C CA . PRO A 1 102 ? 8.098 41.285 17.142 1.00 70.69 102 PRO A CA 1
ATOM 719 C C . PRO A 1 102 ? 8.772 40.090 17.845 1.00 70.69 102 PRO A C 1
ATOM 721 O O . PRO A 1 102 ? 8.412 39.767 18.981 1.00 70.69 102 PRO A O 1
ATOM 724 N N . PRO A 1 103 ? 9.761 39.439 17.202 1.00 60.81 103 PRO A N 1
ATOM 725 C CA . PRO A 1 103 ? 10.502 38.335 17.800 1.00 60.81 103 PRO A CA 1
ATOM 726 C C . PRO A 1 103 ? 11.350 38.825 18.979 1.00 60.81 103 PRO A C 1
ATOM 728 O O . PRO A 1 103 ? 12.130 39.769 18.846 1.00 60.81 103 PRO A O 1
ATOM 731 N N . ALA A 1 104 ? 11.183 38.166 20.124 1.00 59.88 104 ALA A N 1
ATOM 732 C CA . ALA A 1 104 ? 11.995 38.371 21.312 1.00 59.88 104 ALA A CA 1
ATOM 733 C C . ALA A 1 104 ? 13.411 37.799 21.128 1.00 59.88 104 ALA A C 1
ATOM 735 O O . ALA A 1 104 ? 13.599 36.736 20.536 1.00 59.88 104 ALA A O 1
ATOM 736 N N . ASP A 1 105 ? 14.361 38.561 21.661 1.00 57.03 105 ASP A N 1
ATOM 737 C CA . ASP A 1 105 ? 15.801 38.377 21.805 1.00 57.03 105 ASP A CA 1
ATOM 738 C C . ASP A 1 105 ? 16.387 36.961 21.680 1.00 57.03 105 ASP A C 1
ATOM 740 O O . ASP A 1 105 ? 16.042 36.019 22.396 1.00 57.03 105 ASP A O 1
ATOM 744 N N . ALA A 1 106 ? 17.412 36.878 20.829 1.00 55.94 106 ALA A N 1
ATOM 745 C CA . ALA A 1 106 ? 18.396 35.808 20.809 1.00 55.94 106 ALA A CA 1
ATOM 746 C C . ALA A 1 106 ? 19.389 35.960 21.983 1.00 55.94 106 ALA A C 1
ATOM 748 O O . ALA A 1 106 ? 19.915 37.056 22.192 1.00 55.94 106 ALA A O 1
ATOM 749 N N . PRO A 1 107 ? 19.725 34.887 22.721 1.00 70.25 107 PRO A N 1
ATOM 750 C CA . PRO A 1 107 ? 20.769 34.946 23.737 1.00 70.25 107 PRO A CA 1
ATOM 751 C C . PRO A 1 107 ? 22.182 34.923 23.112 1.00 70.25 107 PRO A C 1
ATOM 753 O O . PRO A 1 107 ? 22.476 34.051 22.289 1.00 70.25 107 PRO A O 1
ATOM 756 N N . PRO A 1 108 ? 23.099 35.816 23.533 1.00 59.28 108 PRO A N 1
ATOM 757 C CA . PRO A 1 108 ? 24.527 35.693 23.267 1.00 59.28 108 PRO A CA 1
ATOM 758 C C . PRO A 1 108 ? 25.166 34.765 24.312 1.00 59.28 108 PRO A C 1
ATOM 760 O O . PRO A 1 108 ? 25.052 34.990 25.515 1.00 59.28 108 PRO A O 1
ATOM 763 N N . GLY A 1 109 ? 25.847 33.713 23.858 1.00 49.47 109 GLY A N 1
ATOM 764 C CA . GLY A 1 109 ? 26.433 32.701 24.739 1.00 49.47 109 GLY A CA 1
ATOM 765 C C . GLY A 1 109 ? 27.686 32.069 24.154 1.00 49.47 109 GLY A C 1
ATOM 766 O O . GLY A 1 109 ? 27.685 30.908 23.761 1.00 49.47 109 GLY A O 1
ATOM 767 N N . THR A 1 110 ? 28.749 32.863 24.082 1.00 49.34 110 THR A N 1
ATOM 768 C CA . THR A 1 110 ? 30.112 32.469 23.724 1.00 49.34 110 THR A CA 1
ATOM 769 C C . THR A 1 110 ? 30.739 31.638 24.846 1.00 49.34 110 THR A C 1
ATOM 771 O O . THR A 1 110 ? 30.845 32.109 25.976 1.00 49.34 110 THR A O 1
ATOM 774 N N . GLY A 1 111 ? 31.229 30.440 24.530 1.00 53.66 111 GLY A N 1
ATOM 775 C CA . GLY A 1 111 ? 32.127 29.673 25.393 1.00 53.66 111 GLY A CA 1
ATOM 776 C C . GLY A 1 111 ? 33.261 29.060 24.563 1.00 53.66 111 GLY A C 1
ATOM 777 O O . GLY A 1 111 ? 32.966 28.327 23.620 1.00 53.66 111 GLY A O 1
ATOM 778 N N . PRO A 1 112 ? 34.545 29.348 24.850 1.00 59.81 112 PRO A N 1
ATOM 779 C CA . PRO A 1 112 ? 35.662 28.689 24.182 1.00 59.81 112 PRO A CA 1
ATOM 780 C C . PRO A 1 112 ? 35.890 27.297 24.787 1.00 59.81 112 PRO A C 1
ATOM 782 O O . PRO A 1 112 ? 36.429 27.160 25.885 1.00 59.81 112 PRO A O 1
ATOM 785 N N . SER A 1 113 ? 35.488 26.250 24.066 1.00 59.97 113 SER A N 1
ATOM 786 C CA . SER A 1 113 ? 35.876 24.877 24.394 1.00 59.97 113 SER A CA 1
ATOM 787 C C . SER A 1 113 ? 37.338 24.647 24.019 1.00 59.97 113 SER A C 1
ATOM 789 O O . SER A 1 113 ? 37.734 24.710 22.857 1.00 59.97 113 SER A O 1
ATOM 791 N N . ILE A 1 114 ? 38.138 24.386 25.047 1.00 50.62 114 ILE A N 1
ATOM 792 C CA . ILE A 1 114 ? 39.532 23.962 24.966 1.00 50.62 114 ILE A CA 1
ATOM 793 C C . ILE A 1 114 ? 39.564 22.572 24.314 1.00 50.62 114 ILE A C 1
ATOM 795 O O . ILE A 1 114 ? 39.026 21.613 24.864 1.00 50.62 114 ILE A O 1
ATOM 799 N N . PHE A 1 115 ? 40.182 22.471 23.136 1.00 44.28 115 PHE A N 1
ATOM 800 C CA . PHE A 1 115 ? 40.457 21.203 22.463 1.00 44.28 115 PHE A CA 1
ATOM 801 C C . PHE A 1 115 ? 41.665 20.524 23.112 1.00 44.28 115 PHE A C 1
ATOM 803 O O . PHE A 1 115 ? 42.798 20.990 22.996 1.00 44.28 115 PHE A O 1
ATOM 810 N N . THR A 1 116 ? 41.431 19.398 23.775 1.00 50.38 116 THR A N 1
ATOM 811 C CA . THR A 1 116 ? 42.467 18.432 24.147 1.00 50.38 116 THR A CA 1
ATOM 812 C C . THR A 1 116 ? 42.844 17.604 22.909 1.00 50.38 116 THR A C 1
ATOM 814 O O . THR A 1 116 ? 41.960 16.974 22.320 1.00 50.38 116 THR A O 1
ATOM 817 N N . PRO A 1 117 ? 44.122 17.556 22.486 1.00 54.56 117 PRO A N 1
ATOM 818 C CA . PRO A 1 117 ? 44.548 16.670 21.407 1.00 54.56 117 PRO A CA 1
ATOM 819 C C . PRO A 1 117 ? 44.476 15.215 21.887 1.00 54.56 117 PRO A C 1
ATOM 821 O O . PRO A 1 117 ? 45.231 14.789 22.760 1.00 54.56 117 PRO A O 1
ATOM 824 N N . THR A 1 118 ? 43.528 14.460 21.334 1.00 52.50 118 THR A N 1
ATOM 825 C CA . THR A 1 118 ? 43.431 13.009 21.532 1.00 52.50 118 THR A CA 1
ATOM 826 C C . THR A 1 118 ? 44.451 12.324 20.617 1.00 52.50 118 THR A C 1
ATOM 828 O O . THR A 1 118 ? 44.526 12.689 19.443 1.00 52.50 118 THR A O 1
ATOM 831 N N . PRO A 1 119 ? 45.242 11.359 21.117 1.00 63.06 119 PRO A N 1
ATOM 832 C CA . PRO A 1 119 ? 46.210 10.630 20.311 1.00 63.06 119 PRO A CA 1
ATOM 833 C C . PRO A 1 119 ? 45.543 9.832 19.182 1.00 63.06 119 PRO A C 1
ATOM 835 O O . PRO A 1 119 ? 44.528 9.164 19.379 1.00 63.06 119 PRO A O 1
ATOM 838 N N . ASP A 1 120 ? 46.171 9.956 18.014 1.00 50.75 120 ASP A N 1
ATOM 839 C CA . ASP A 1 120 ? 46.003 9.249 16.745 1.00 50.75 120 ASP A CA 1
ATOM 840 C C . ASP A 1 120 ? 45.220 7.925 16.849 1.00 50.75 120 ASP A C 1
ATOM 842 O O . ASP A 1 120 ? 45.735 6.886 17.274 1.00 50.75 120 ASP A O 1
ATOM 846 N N . ARG A 1 121 ? 43.939 7.965 16.458 1.00 56.75 121 ARG A N 1
ATOM 847 C CA . ARG A 1 121 ? 43.144 6.758 16.224 1.00 56.75 121 ARG A CA 1
ATOM 848 C C . ARG A 1 121 ? 43.368 6.329 14.769 1.00 56.75 121 ARG A C 1
ATOM 850 O O . ARG A 1 121 ? 43.124 7.145 13.881 1.00 56.75 121 ARG A O 1
ATOM 857 N N . PRO A 1 122 ? 43.765 5.070 14.508 1.00 59.12 122 PRO A N 1
ATOM 858 C CA . PRO A 1 122 ? 43.939 4.555 13.158 1.00 59.12 122 PRO A CA 1
ATOM 859 C C . PRO A 1 122 ? 42.695 4.799 12.305 1.00 59.12 122 PRO A C 1
ATOM 861 O O . PRO A 1 122 ? 41.578 4.453 12.701 1.00 59.12 122 PRO A O 1
ATOM 864 N N . SER A 1 123 ? 42.922 5.413 11.146 1.00 62.94 123 SER A N 1
ATOM 865 C CA . SER A 1 123 ? 41.924 5.698 10.119 1.00 62.94 123 SER A CA 1
ATOM 866 C C . SER A 1 123 ? 41.078 4.446 9.830 1.00 62.94 123 SER A C 1
ATOM 868 O O . SER A 1 123 ? 41.654 3.408 9.479 1.00 62.94 123 SER A O 1
ATOM 870 N N . PRO A 1 124 ? 39.740 4.477 10.001 1.00 58.66 124 PRO A N 1
ATOM 871 C CA . PRO A 1 124 ? 38.905 3.356 9.607 1.00 58.66 124 PRO A CA 1
ATOM 872 C C . PRO A 1 124 ? 39.018 3.181 8.094 1.00 58.66 124 PRO A C 1
ATOM 874 O O . PRO A 1 124 ? 38.797 4.109 7.318 1.00 58.66 124 PRO A O 1
ATOM 877 N N . SER A 1 125 ? 39.416 1.971 7.708 1.00 71.00 125 SER A N 1
ATOM 878 C CA . SER A 1 125 ? 39.474 1.495 6.329 1.00 71.00 125 SER A CA 1
ATOM 879 C C . SER A 1 125 ? 38.211 1.920 5.559 1.00 71.00 125 SER A C 1
ATOM 881 O O . SER A 1 125 ? 37.122 1.839 6.136 1.00 71.00 125 SER A O 1
ATOM 883 N N . PRO A 1 126 ? 38.317 2.374 4.295 1.00 61.53 126 PRO A N 1
ATOM 884 C CA . PRO A 1 126 ? 37.146 2.717 3.500 1.00 61.53 126 PRO A CA 1
ATOM 885 C C . PRO A 1 126 ? 36.220 1.504 3.442 1.00 61.53 126 PRO A C 1
ATOM 887 O O . PRO A 1 126 ? 36.619 0.430 2.986 1.00 61.53 126 PRO A O 1
ATOM 890 N N . SER A 1 127 ? 34.996 1.676 3.944 1.00 62.59 127 SER A N 1
ATOM 891 C CA . SER A 1 127 ? 33.959 0.657 3.841 1.00 62.59 127 SER A CA 1
ATOM 892 C C . SER A 1 127 ? 33.847 0.213 2.380 1.00 62.59 127 SER A C 1
ATOM 894 O O . SER A 1 127 ? 33.805 1.074 1.493 1.00 62.59 127 SER A O 1
ATOM 896 N N . PRO A 1 128 ? 33.808 -1.101 2.102 1.00 65.69 128 PRO A N 1
ATOM 897 C CA . PRO A 1 128 ? 33.543 -1.580 0.757 1.00 65.69 128 PRO A CA 1
ATOM 898 C C . PRO A 1 128 ? 32.215 -0.982 0.261 1.00 65.69 128 PRO A C 1
ATOM 900 O O . PRO A 1 128 ? 31.293 -0.807 1.067 1.00 65.69 128 PRO A O 1
ATOM 903 N N . PRO A 1 129 ? 32.102 -0.639 -1.036 1.00 57.88 129 PRO A N 1
ATOM 904 C CA . PRO A 1 129 ? 30.838 -0.183 -1.596 1.00 57.88 129 PRO A CA 1
ATOM 905 C C . PRO A 1 129 ? 29.749 -1.229 -1.303 1.00 57.88 129 PRO A C 1
ATOM 907 O O . PRO A 1 129 ? 30.048 -2.429 -1.333 1.00 57.88 129 PRO A O 1
ATOM 910 N N . PRO A 1 130 ? 28.506 -0.808 -1.001 1.00 59.22 130 PRO A N 1
ATOM 911 C CA . PRO A 1 130 ? 27.414 -1.748 -0.798 1.00 59.22 130 PRO A CA 1
ATOM 912 C C . PRO A 1 130 ? 27.313 -2.657 -2.030 1.00 59.22 130 PRO A C 1
ATOM 914 O O . PRO A 1 130 ? 27.449 -2.164 -3.156 1.00 59.22 130 PRO A O 1
ATOM 917 N N . PRO A 1 131 ? 27.122 -3.976 -1.853 1.00 51.84 131 PRO A N 1
ATOM 918 C CA . PRO A 1 131 ? 26.956 -4.862 -2.990 1.00 51.84 131 PRO A CA 1
ATOM 919 C C . PRO A 1 131 ? 25.752 -4.376 -3.797 1.00 51.84 131 PRO A C 1
ATOM 921 O O . PRO A 1 131 ? 24.651 -4.242 -3.258 1.00 51.84 131 PRO A O 1
ATOM 924 N N . LEU A 1 132 ? 25.962 -4.103 -5.089 1.00 48.75 132 LEU A N 1
ATOM 925 C CA . LEU A 1 132 ? 24.858 -3.962 -6.028 1.00 48.75 132 LEU A CA 1
ATOM 926 C C . LEU A 1 132 ? 24.053 -5.260 -5.948 1.00 48.75 132 LEU A C 1
ATOM 928 O O . LEU A 1 132 ? 24.525 -6.317 -6.373 1.00 48.75 132 LEU A O 1
ATOM 932 N N . SER A 1 133 ? 22.865 -5.181 -5.351 1.00 55.56 133 SER A N 1
ATOM 933 C CA . SER A 1 133 ? 21.923 -6.292 -5.299 1.00 55.56 133 SER A CA 1
ATOM 934 C C . SER A 1 133 ? 21.375 -6.479 -6.705 1.00 55.56 133 SER A C 1
ATOM 936 O O . SER A 1 133 ? 20.436 -5.820 -7.141 1.00 55.56 133 SER A O 1
ATOM 938 N N . ASN A 1 134 ? 22.078 -7.322 -7.450 1.00 46.03 134 ASN A N 1
ATOM 939 C CA . ASN A 1 134 ? 21.689 -7.795 -8.760 1.00 46.03 134 ASN A CA 1
ATOM 940 C C . ASN A 1 134 ? 20.368 -8.554 -8.592 1.00 46.03 134 ASN A C 1
ATOM 942 O O . ASN A 1 134 ? 20.332 -9.547 -7.868 1.00 46.03 134 ASN A O 1
ATOM 946 N N . GLY A 1 135 ? 19.307 -8.052 -9.228 1.00 47.41 135 GLY A N 1
ATOM 947 C CA . GLY A 1 135 ? 17.926 -8.496 -9.056 1.00 47.41 135 GLY A CA 1
ATOM 948 C C . GLY A 1 135 ? 17.747 -10.012 -9.092 1.00 47.41 135 GLY A C 1
ATOM 949 O O . GLY A 1 135 ? 17.721 -10.632 -10.160 1.00 47.41 135 GLY A O 1
ATOM 950 N N . GLY A 1 136 ? 17.554 -10.594 -7.910 1.00 46.25 136 GLY A N 1
ATOM 951 C CA . GLY A 1 136 ? 16.881 -11.864 -7.763 1.00 46.25 136 GLY A CA 1
ATOM 952 C C . GLY A 1 136 ? 15.403 -11.663 -8.072 1.00 46.25 136 GLY A C 1
ATOM 953 O O . GLY A 1 136 ? 14.792 -10.648 -7.734 1.00 46.25 136 GLY A O 1
ATOM 954 N N . ARG A 1 137 ? 14.809 -12.639 -8.758 1.00 53.50 137 ARG A N 1
ATOM 955 C CA . ARG A 1 137 ? 13.361 -12.732 -8.979 1.00 53.50 137 ARG A CA 1
ATOM 956 C C . ARG A 1 137 ? 12.668 -12.847 -7.612 1.00 53.50 137 ARG A C 1
ATOM 958 O O . ARG A 1 137 ? 12.467 -13.954 -7.130 1.00 53.50 137 ARG A O 1
ATOM 965 N N . GLY A 1 138 ? 12.391 -11.721 -6.962 1.00 60.41 138 GLY A N 1
ATOM 966 C CA . GLY A 1 138 ? 11.823 -11.676 -5.612 1.00 60.41 138 GLY A CA 1
ATOM 967 C C . GLY A 1 138 ? 12.248 -10.471 -4.770 1.00 60.41 138 GLY A C 1
ATOM 968 O O . GLY A 1 138 ? 11.630 -10.221 -3.738 1.00 60.41 138 GLY A O 1
ATOM 969 N N . ASP A 1 139 ? 13.249 -9.697 -5.194 1.00 74.88 139 ASP A N 1
ATOM 970 C CA . ASP A 1 139 ? 13.689 -8.526 -4.435 1.00 74.88 139 ASP A CA 1
ATOM 971 C C . ASP A 1 139 ? 12.767 -7.330 -4.713 1.00 74.88 139 ASP A C 1
ATOM 973 O O . ASP A 1 139 ? 12.890 -6.627 -5.716 1.00 74.88 139 ASP A O 1
ATOM 977 N N . LEU A 1 140 ? 11.798 -7.127 -3.818 1.00 92.06 140 LEU A N 1
ATOM 978 C CA . LEU A 1 140 ? 11.013 -5.897 -3.737 1.00 92.06 140 LEU A CA 1
ATOM 979 C C . LEU A 1 140 ? 11.953 -4.716 -3.458 1.00 92.06 140 LEU A C 1
ATOM 981 O O . LEU A 1 140 ? 12.606 -4.703 -2.413 1.00 92.06 140 LEU A O 1
ATOM 985 N N . ASN A 1 141 ? 11.951 -3.695 -4.317 1.00 92.56 141 ASN A N 1
ATOM 986 C CA . ASN A 1 141 ? 12.570 -2.413 -3.980 1.00 92.56 141 ASN A CA 1
ATOM 987 C C . ASN A 1 141 ? 11.617 -1.592 -3.075 1.00 92.56 141 ASN A C 1
ATOM 989 O O . ASN A 1 141 ? 10.569 -1.148 -3.558 1.00 92.56 141 ASN A O 1
ATOM 993 N N . PRO A 1 142 ? 11.943 -1.370 -1.783 1.00 92.06 142 PRO A N 1
ATOM 994 C CA . PRO A 1 142 ? 11.053 -0.675 -0.853 1.00 92.06 142 PRO A CA 1
ATOM 995 C C . PRO A 1 142 ? 10.824 0.799 -1.215 1.00 92.06 142 PRO A C 1
ATOM 997 O O . PRO A 1 142 ? 9.782 1.338 -0.848 1.00 92.06 142 PRO A O 1
ATOM 1000 N N . ASP A 1 143 ? 11.727 1.431 -1.972 1.00 92.75 143 ASP A N 1
ATOM 1001 C CA . ASP A 1 143 ? 11.599 2.834 -2.393 1.00 92.75 143 ASP A CA 1
ATOM 1002 C C . ASP A 1 143 ? 10.471 3.042 -3.420 1.00 92.75 143 ASP A C 1
ATOM 1004 O O . ASP A 1 143 ? 9.947 4.147 -3.577 1.00 92.75 143 ASP A O 1
ATOM 1008 N N . LEU A 1 144 ? 10.055 1.970 -4.106 1.00 95.56 144 LEU A N 1
ATOM 1009 C CA . LEU A 1 144 ? 8.925 1.984 -5.043 1.00 95.56 144 LEU A CA 1
ATOM 1010 C C . LEU A 1 144 ? 7.571 1.872 -4.345 1.00 95.56 144 LEU A C 1
ATOM 1012 O O . LEU A 1 144 ? 6.533 2.055 -4.981 1.00 95.56 144 LEU A O 1
ATOM 1016 N N . VAL A 1 145 ? 7.577 1.569 -3.049 1.00 97.00 145 VAL A N 1
ATOM 1017 C CA . VAL A 1 145 ? 6.385 1.418 -2.226 1.00 97.00 145 VAL A CA 1
ATOM 1018 C C . VAL A 1 145 ? 6.241 2.702 -1.406 1.00 97.00 145 VAL A C 1
ATOM 1020 O O . VAL A 1 145 ? 7.033 2.926 -0.493 1.00 97.00 145 VAL A O 1
ATOM 1023 N N . PRO A 1 146 ? 5.234 3.554 -1.648 1.00 96.25 146 PRO A N 1
ATOM 1024 C CA . PRO A 1 146 ? 5.011 4.735 -0.817 1.00 96.25 146 PRO A CA 1
ATOM 1025 C C . PRO A 1 146 ? 4.767 4.389 0.653 1.00 96.25 146 PRO A C 1
ATOM 1027 O O . PRO A 1 146 ? 4.430 3.250 0.995 1.00 96.25 146 PRO A O 1
ATOM 1030 N N . SER A 1 147 ? 4.876 5.378 1.536 1.00 96.06 147 SER A N 1
ATOM 1031 C CA . SER A 1 147 ? 4.239 5.293 2.854 1.00 96.06 147 SER A CA 1
ATOM 1032 C C . SER A 1 147 ? 2.717 5.177 2.699 1.00 96.06 147 SER A C 1
ATOM 1034 O O . SER A 1 147 ? 2.171 5.526 1.656 1.00 96.06 147 SER A O 1
ATOM 1036 N N . PHE A 1 148 ? 2.003 4.717 3.728 1.00 96.88 148 PHE A N 1
ATOM 1037 C CA . PHE A 1 148 ? 0.540 4.612 3.651 1.00 96.88 148 PHE A CA 1
ATOM 1038 C C . PHE A 1 148 ? -0.134 5.986 3.491 1.00 96.88 148 PHE A C 1
ATOM 1040 O O . PHE A 1 148 ? -1.133 6.105 2.790 1.00 96.88 148 PHE A O 1
ATOM 1047 N N . GLY A 1 149 ? 0.437 7.038 4.081 1.00 94.38 149 GLY A N 1
ATOM 1048 C CA . GLY A 1 149 ? -0.126 8.391 4.054 1.00 94.38 149 GLY A CA 1
ATOM 1049 C C . GLY A 1 149 ? -1.204 8.646 5.111 1.00 94.38 149 GLY A C 1
ATOM 1050 O O . GLY A 1 149 ? -1.779 9.725 5.134 1.00 94.38 149 GLY A O 1
ATOM 1051 N N . VAL A 1 150 ? -1.450 7.686 6.006 1.00 94.00 150 VAL A N 1
ATOM 1052 C CA . VAL A 1 150 ? -2.215 7.846 7.254 1.00 94.00 150 VAL A CA 1
ATOM 1053 C C . VAL A 1 150 ? -1.291 7.498 8.413 1.00 94.00 150 VAL A C 1
ATOM 1055 O O . VAL A 1 150 ? -0.558 6.508 8.345 1.00 94.00 150 VAL A O 1
ATOM 1058 N N . ILE A 1 151 ? -1.335 8.285 9.486 1.00 92.25 151 ILE A N 1
ATOM 1059 C CA . ILE A 1 151 ? -0.638 7.950 10.729 1.00 92.25 151 ILE A CA 1
ATOM 1060 C C . ILE A 1 151 ? -1.487 6.913 11.493 1.00 92.25 151 ILE A C 1
ATOM 1062 O O . ILE A 1 151 ? -2.692 7.126 11.662 1.00 92.25 151 ILE A O 1
ATOM 1066 N N . PRO A 1 152 ? -0.912 5.795 11.978 1.00 91.75 152 PRO A N 1
ATOM 1067 C CA . PRO A 1 152 ? -1.645 4.841 12.806 1.00 91.75 152 PRO A CA 1
ATOM 1068 C C . PRO A 1 152 ? -2.334 5.514 13.994 1.00 91.75 152 PRO A C 1
ATOM 1070 O O . PRO A 1 152 ? -1.738 6.345 14.675 1.00 91.75 152 PRO A O 1
ATOM 1073 N N . ASN A 1 153 ? -3.571 5.105 14.279 1.00 92.94 153 ASN A N 1
ATOM 1074 C CA . ASN A 1 153 ? -4.398 5.652 15.360 1.00 92.94 153 ASN A CA 1
ATOM 1075 C C . ASN A 1 153 ? -4.774 7.145 15.226 1.00 92.94 153 ASN A C 1
ATOM 1077 O O . ASN A 1 153 ? -5.092 7.783 16.233 1.00 92.94 153 ASN A O 1
ATOM 1081 N N . THR A 1 154 ? -4.768 7.709 14.011 1.00 93.00 154 THR A N 1
ATOM 1082 C CA . THR A 1 154 ? -5.242 9.087 13.778 1.00 93.00 154 THR A CA 1
ATOM 1083 C C . THR A 1 154 ? -6.674 9.254 14.293 1.00 93.00 154 THR A C 1
ATOM 1085 O O . THR A 1 154 ? -7.557 8.486 13.915 1.00 93.00 154 THR A O 1
ATOM 1088 N N . ASN A 1 155 ? -6.889 10.252 15.162 1.00 92.69 155 ASN A N 1
ATOM 1089 C CA . ASN A 1 155 ? -8.191 10.611 15.748 1.00 92.69 155 ASN A CA 1
ATOM 1090 C C . ASN A 1 155 ? -8.993 9.417 16.292 1.00 92.69 155 ASN A C 1
ATOM 1092 O O . ASN A 1 155 ? -10.214 9.339 16.154 1.00 92.69 155 ASN A O 1
ATOM 1096 N N . ARG A 1 156 ? -8.290 8.477 16.924 1.00 94.44 156 ARG A N 1
ATOM 1097 C CA . ARG A 1 156 ? -8.886 7.295 17.539 1.00 94.44 156 ARG A CA 1
ATOM 1098 C C . ARG A 1 156 ? -10.078 7.646 18.436 1.00 94.44 156 ARG A C 1
ATOM 1100 O O . ARG A 1 156 ? -9.976 8.517 19.295 1.00 94.44 156 ARG A O 1
ATOM 1107 N N . ASP A 1 157 ? -11.171 6.910 18.254 1.00 92.31 157 ASP A N 1
ATOM 1108 C CA . ASP A 1 157 ? -12.410 6.990 19.033 1.00 92.31 157 ASP A CA 1
ATOM 1109 C C . ASP A 1 157 ? -13.122 8.364 18.969 1.00 92.31 157 ASP A C 1
ATOM 1111 O O . ASP A 1 157 ? -14.110 8.573 19.671 1.00 92.31 157 ASP A O 1
ATOM 1115 N N . ALA A 1 158 ? -12.666 9.295 18.115 1.00 90.06 158 ALA A N 1
ATOM 1116 C CA . ALA A 1 158 ? -13.201 10.657 18.048 1.00 90.06 158 ALA A CA 1
ATOM 1117 C C . ALA A 1 158 ? -14.584 10.727 17.383 1.00 90.06 158 ALA A C 1
ATOM 1119 O O . ALA A 1 158 ? -15.443 11.488 17.824 1.00 90.06 158 ALA A O 1
ATOM 1120 N N . GLN A 1 159 ? -14.803 9.937 16.326 1.00 90.38 159 GLN A N 1
ATOM 1121 C CA . GLN A 1 159 ? -16.088 9.880 15.617 1.00 90.38 159 GLN A CA 1
ATOM 1122 C C . GLN A 1 159 ? -16.938 8.675 16.030 1.00 90.38 159 GLN A C 1
ATOM 1124 O O . GLN A 1 159 ? -18.156 8.782 16.152 1.00 90.38 159 GLN A O 1
ATOM 1129 N N . GLN A 1 160 ? -16.302 7.520 16.243 1.00 93.69 160 GLN A N 1
ATOM 1130 C CA . GLN A 1 160 ? -16.967 6.289 16.654 1.00 93.69 160 GLN A CA 1
ATOM 1131 C C . GLN A 1 160 ? -16.011 5.443 17.510 1.00 93.69 160 GLN A C 1
ATOM 1133 O O . GLN A 1 160 ? -14.852 5.284 17.120 1.00 93.69 160 GLN A O 1
ATOM 1138 N N . PRO A 1 161 ? -16.474 4.854 18.631 1.00 94.94 161 PRO A N 1
ATOM 1139 C CA . PRO A 1 161 ? -15.667 3.917 19.407 1.00 94.94 161 PRO A CA 1
ATOM 1140 C C . PRO A 1 161 ? -15.176 2.736 18.556 1.00 94.94 161 PRO A C 1
ATOM 1142 O O . PRO A 1 161 ? -15.953 2.111 17.833 1.00 94.94 161 PRO A O 1
ATOM 1145 N N . GLY A 1 162 ? -13.890 2.419 18.662 1.00 91.25 162 GLY A N 1
ATOM 1146 C CA . GLY A 1 162 ? -13.185 1.401 17.885 1.00 91.25 162 GLY A CA 1
ATOM 1147 C C . GLY A 1 162 ? -12.702 1.858 16.504 1.00 91.25 162 GLY A C 1
ATOM 1148 O O . GLY A 1 162 ? -12.072 1.058 15.807 1.00 91.25 162 GLY A O 1
ATOM 1149 N N . SER A 1 163 ? -12.965 3.109 16.113 1.00 96.00 163 SER A N 1
ATOM 1150 C CA . SER A 1 163 ? -12.647 3.638 14.784 1.00 96.00 163 SER A CA 1
ATOM 1151 C C . SER A 1 163 ? -11.583 4.729 14.827 1.00 96.00 163 SER A C 1
ATOM 1153 O O . SER A 1 163 ? -11.457 5.479 15.794 1.00 96.00 163 SER A O 1
ATOM 1155 N N . CYS A 1 164 ? -10.826 4.811 13.742 1.00 96.31 164 CYS A N 1
ATOM 1156 C CA . CYS A 1 164 ? -9.809 5.817 13.484 1.00 96.31 164 CYS A CA 1
ATOM 1157 C C . CYS A 1 164 ? -10.090 6.494 12.138 1.00 96.31 164 CYS A C 1
ATOM 1159 O O . CYS A 1 164 ? -10.852 5.966 11.324 1.00 96.31 164 CYS A O 1
ATOM 1161 N N . ASP A 1 165 ? -9.467 7.641 11.891 1.00 95.62 165 ASP A N 1
ATOM 1162 C CA . ASP A 1 165 ? -9.628 8.362 10.630 1.00 95.62 165 ASP A CA 1
ATOM 1163 C C . ASP A 1 165 ? -8.689 7.792 9.555 1.00 95.62 165 ASP A C 1
ATOM 1165 O O . ASP A 1 165 ? -7.472 7.701 9.738 1.00 95.62 165 ASP A O 1
ATOM 1169 N N . GLY A 1 166 ? -9.268 7.421 8.417 1.00 95.56 166 GLY A N 1
ATOM 1170 C CA . GLY A 1 166 ? -8.590 7.207 7.144 1.00 95.56 166 GLY A CA 1
ATOM 1171 C C . GLY A 1 166 ? -9.048 8.236 6.112 1.00 95.56 166 GLY A C 1
ATOM 1172 O O . GLY A 1 166 ? -9.940 9.043 6.379 1.00 95.56 166 GLY A O 1
ATOM 1173 N N . PHE A 1 167 ? -8.459 8.200 4.917 1.00 95.25 167 PHE A N 1
ATOM 1174 C CA . PHE A 1 167 ? -8.722 9.199 3.881 1.00 95.25 167 PHE A CA 1
ATOM 1175 C C . PHE A 1 167 ? -8.965 8.571 2.511 1.00 95.25 167 PHE A C 1
ATOM 1177 O O . PHE A 1 167 ? -8.252 7.664 2.085 1.00 95.25 167 PHE A O 1
ATOM 1184 N N . THR A 1 168 ? -9.956 9.097 1.796 1.00 91.50 168 THR A N 1
ATOM 1185 C CA . THR A 1 168 ? -10.172 8.843 0.366 1.00 91.50 168 THR A CA 1
ATOM 1186 C C . THR A 1 168 ? -10.064 10.174 -0.370 1.00 91.50 168 THR A C 1
ATOM 1188 O O . THR A 1 168 ? -11.049 10.878 -0.572 1.00 91.50 168 THR A O 1
ATOM 1191 N N . GLY A 1 169 ? -8.838 10.565 -0.722 1.00 84.69 169 GLY A N 1
ATOM 1192 C CA . GLY A 1 169 ? -8.560 11.930 -1.166 1.00 84.69 169 GLY A CA 1
ATOM 1193 C C . GLY A 1 169 ? -8.737 12.922 -0.011 1.00 84.69 169 GLY A C 1
ATOM 1194 O O . GLY A 1 169 ? -8.047 12.817 0.999 1.00 84.69 169 GLY A O 1
ATOM 1195 N N . ALA A 1 170 ? -9.659 13.877 -0.155 1.00 83.69 170 ALA A N 1
ATOM 1196 C CA . ALA A 1 170 ? -9.952 14.878 0.878 1.00 83.69 170 ALA A CA 1
ATOM 1197 C C . ALA A 1 170 ? -11.017 14.429 1.900 1.00 83.69 170 ALA A C 1
ATOM 1199 O O . ALA A 1 170 ? -11.230 15.109 2.903 1.00 83.69 170 ALA A O 1
ATOM 1200 N N . GLU A 1 171 ? -11.701 13.311 1.649 1.00 90.56 171 GLU A N 1
ATOM 1201 C CA . GLU A 1 171 ? -12.789 12.825 2.499 1.00 90.56 171 GLU A CA 1
ATOM 1202 C C . GLU A 1 171 ? -12.259 11.947 3.634 1.00 90.56 171 GLU A C 1
ATOM 1204 O O . GLU A 1 171 ? -11.446 11.048 3.402 1.00 90.56 171 GLU A O 1
ATOM 1209 N N . ILE A 1 172 ? -12.753 12.186 4.853 1.00 93.50 172 ILE A N 1
ATOM 1210 C CA . ILE A 1 172 ? -12.478 11.338 6.018 1.00 93.50 172 ILE A CA 1
ATOM 1211 C C . ILE A 1 172 ? -13.398 10.121 5.967 1.00 93.50 172 ILE A C 1
ATOM 1213 O O . ILE A 1 172 ? -14.615 10.255 5.847 1.00 93.50 172 ILE A O 1
ATOM 1217 N N . VAL A 1 173 ? -12.814 8.935 6.102 1.00 95.19 173 VAL A N 1
ATOM 1218 C CA . VAL A 1 173 ? -13.531 7.660 6.162 1.00 95.19 173 VAL A CA 1
ATOM 1219 C C . VAL A 1 173 ? -13.079 6.910 7.404 1.00 95.19 173 VAL A C 1
ATOM 1221 O O . VAL A 1 173 ? -11.883 6.799 7.658 1.00 95.19 173 VAL A O 1
ATOM 1224 N N . LEU A 1 174 ? -14.021 6.360 8.169 1.00 96.56 174 LEU A N 1
ATOM 1225 C CA . LEU A 1 174 ? -13.685 5.571 9.350 1.00 96.56 174 LEU A CA 1
ATOM 1226 C C . LEU A 1 174 ? -13.043 4.243 8.956 1.00 96.56 174 LEU A C 1
ATOM 1228 O O . LEU A 1 174 ? -13.592 3.474 8.166 1.00 96.56 174 LEU A O 1
ATOM 1232 N N . ILE A 1 175 ? -11.890 3.966 9.552 1.00 97.06 175 ILE A N 1
ATOM 1233 C CA . ILE A 1 175 ? -11.138 2.725 9.385 1.00 97.06 175 ILE A CA 1
ATOM 1234 C C . ILE A 1 175 ? -10.946 2.039 10.744 1.00 97.06 175 ILE A C 1
ATOM 1236 O O . ILE A 1 175 ? -10.993 2.700 11.786 1.00 97.06 175 ILE A O 1
ATOM 1240 N N . PRO A 1 176 ? -10.690 0.719 10.774 1.00 96.06 176 PRO A N 1
ATOM 1241 C CA . PRO A 1 176 ? -10.267 0.051 11.999 1.00 96.06 176 PRO A CA 1
ATOM 1242 C C . PRO A 1 176 ? -8.962 0.660 12.518 1.00 96.06 176 PRO A C 1
ATOM 1244 O O . PRO A 1 176 ? -8.028 0.859 11.746 1.00 96.06 176 PRO A O 1
ATOM 1247 N N . CYS A 1 177 ? -8.842 0.881 13.827 1.00 95.81 177 CYS A N 1
ATOM 1248 C CA . CYS A 1 177 ? -7.611 1.435 14.411 1.00 95.81 177 CYS A CA 1
ATOM 1249 C C . CYS A 1 177 ? -6.382 0.517 14.316 1.00 95.81 177 CYS A C 1
ATOM 1251 O O . CYS A 1 177 ? -5.260 0.961 14.545 1.00 95.81 177 CYS A O 1
ATOM 1253 N N . SER A 1 178 ? -6.569 -0.756 13.954 1.00 95.19 178 SER A N 1
ATOM 1254 C CA . SER A 1 178 ? -5.475 -1.658 13.573 1.00 95.19 178 SER A CA 1
ATOM 1255 C C . SER A 1 178 ? -4.880 -1.347 12.194 1.00 95.19 178 SER A C 1
ATOM 1257 O O . SER A 1 178 ? -3.934 -2.016 11.785 1.00 95.19 178 SER A O 1
ATOM 1259 N N . CYS A 1 179 ? -5.457 -0.392 11.462 1.00 96.88 179 CYS A N 1
ATOM 1260 C CA . CYS A 1 179 ? -5.025 0.030 10.142 1.00 96.88 179 CYS A CA 1
ATOM 1261 C C . CYS A 1 179 ? -4.480 1.473 10.176 1.00 96.88 179 CYS A C 1
ATOM 1263 O O . CYS A 1 179 ? -5.054 2.323 10.860 1.00 96.88 179 CYS A O 1
ATOM 1265 N N . PRO A 1 180 ? -3.411 1.782 9.416 1.00 96.81 180 PRO A N 1
ATOM 1266 C CA . PRO A 1 180 ? -2.637 0.869 8.566 1.00 96.81 180 PRO A CA 1
ATOM 1267 C C . PRO A 1 180 ? -1.854 -0.198 9.360 1.00 96.81 180 PRO A C 1
ATOM 1269 O O . PRO A 1 180 ? -1.611 -0.015 10.553 1.00 96.81 180 PRO A O 1
ATOM 1272 N N . PRO A 1 181 ? -1.474 -1.320 8.715 1.00 97.31 181 PRO A N 1
ATOM 1273 C CA . PRO A 1 181 ? -0.667 -2.352 9.356 1.00 97.31 181 PRO A CA 1
ATOM 1274 C C . PRO A 1 181 ? 0.761 -1.853 9.611 1.00 97.31 181 PRO A C 1
ATOM 1276 O O . PRO A 1 181 ? 1.180 -0.814 9.096 1.00 97.31 181 PRO A O 1
ATOM 1279 N N . ASP A 1 182 ? 1.538 -2.641 10.356 1.00 97.12 182 ASP A N 1
ATOM 1280 C CA . ASP A 1 182 ? 2.981 -2.428 10.439 1.00 97.12 182 ASP A CA 1
ATOM 1281 C C . ASP A 1 182 ? 3.622 -2.437 9.038 1.00 97.12 182 ASP A C 1
ATOM 1283 O O . ASP A 1 182 ? 3.263 -3.233 8.158 1.00 97.12 182 ASP A O 1
ATOM 1287 N N . ARG A 1 183 ? 4.559 -1.513 8.824 1.00 95.94 183 ARG A N 1
ATOM 1288 C CA . ARG A 1 183 ? 5.145 -1.269 7.509 1.00 95.94 183 ARG A CA 1
ATOM 1289 C C . ARG A 1 183 ? 6.021 -2.431 7.052 1.00 95.94 183 ARG A C 1
ATOM 1291 O O . ARG A 1 183 ? 5.919 -2.833 5.893 1.00 95.94 183 ARG A O 1
ATOM 1298 N N . ASP A 1 184 ? 6.844 -2.975 7.941 1.00 96.38 184 ASP A N 1
ATOM 1299 C CA . ASP A 1 184 ? 7.742 -4.083 7.619 1.00 96.38 184 ASP A CA 1
ATOM 1300 C C . ASP A 1 184 ? 6.953 -5.371 7.376 1.00 96.38 184 ASP A C 1
ATOM 1302 O O . ASP A 1 184 ? 7.228 -6.100 6.419 1.00 96.38 184 ASP A O 1
ATOM 1306 N N . LEU A 1 185 ? 5.896 -5.600 8.163 1.00 96.56 185 LEU A N 1
ATOM 1307 C CA . LEU A 1 185 ? 4.942 -6.680 7.923 1.00 96.56 185 LEU A CA 1
ATOM 1308 C C . LEU A 1 185 ? 4.311 -6.568 6.529 1.00 96.56 185 LEU A C 1
ATOM 1310 O O . LEU A 1 185 ? 4.282 -7.553 5.789 1.00 96.56 185 LEU A O 1
ATOM 1314 N N . PHE A 1 186 ? 3.828 -5.383 6.148 1.00 97.94 186 PHE A N 1
ATOM 1315 C CA . PHE A 1 186 ? 3.246 -5.161 4.825 1.00 97.94 186 PHE A CA 1
ATOM 1316 C C . PHE A 1 186 ? 4.252 -5.419 3.698 1.00 97.94 186 PHE A C 1
ATOM 1318 O O . PHE A 1 186 ? 3.942 -6.157 2.764 1.00 97.94 186 PHE A O 1
ATOM 1325 N N . LEU A 1 187 ? 5.467 -4.868 3.795 1.00 97.06 187 LEU A N 1
ATOM 1326 C CA . LEU A 1 187 ? 6.521 -5.086 2.798 1.00 97.06 187 LEU A CA 1
ATOM 1327 C C . LEU A 1 187 ? 6.897 -6.568 2.686 1.00 97.06 187 LEU A C 1
ATOM 1329 O O . LEU A 1 187 ? 7.148 -7.057 1.585 1.00 97.06 187 LEU A O 1
ATOM 1333 N N . SER A 1 188 ? 6.894 -7.297 3.806 1.00 96.50 188 SER A N 1
ATOM 1334 C CA . SER A 1 188 ? 7.100 -8.745 3.815 1.00 96.50 188 SER A CA 1
ATOM 1335 C C . SER A 1 188 ? 6.021 -9.476 3.022 1.00 96.50 188 SER A C 1
ATOM 1337 O O . SER A 1 188 ? 6.346 -10.248 2.125 1.00 96.50 188 SER A O 1
ATOM 1339 N N . ARG A 1 189 ? 4.742 -9.188 3.290 1.00 97.06 189 ARG A N 1
ATOM 1340 C CA . ARG A 1 189 ? 3.615 -9.805 2.572 1.00 97.06 189 ARG A CA 1
ATOM 1341 C C . ARG A 1 189 ? 3.590 -9.444 1.092 1.00 97.06 189 ARG A C 1
ATOM 1343 O O . ARG A 1 189 ? 3.292 -10.299 0.265 1.00 97.06 189 ARG A O 1
ATOM 1350 N N . LEU A 1 190 ? 3.932 -8.203 0.753 1.00 97.44 190 LEU A N 1
ATOM 1351 C CA . LEU A 1 190 ? 4.012 -7.757 -0.634 1.00 97.44 190 LEU A CA 1
ATOM 1352 C C . LEU A 1 190 ? 5.117 -8.499 -1.391 1.00 97.44 190 LEU A C 1
ATOM 1354 O O . LEU A 1 190 ? 4.899 -8.935 -2.517 1.00 97.44 190 LEU A O 1
ATOM 1358 N N . ARG A 1 191 ? 6.282 -8.700 -0.767 1.00 96.25 191 ARG A N 1
ATOM 1359 C CA . ARG A 1 191 ? 7.368 -9.493 -1.355 1.00 96.25 191 ARG A CA 1
ATOM 1360 C C . ARG A 1 191 ? 6.932 -10.932 -1.631 1.00 96.25 191 ARG A C 1
ATOM 1362 O O . ARG A 1 191 ? 7.155 -11.422 -2.735 1.00 96.25 191 ARG A O 1
ATOM 1369 N N . ASP A 1 192 ? 6.267 -11.566 -0.665 1.00 95.44 192 ASP A N 1
ATOM 1370 C CA . ASP A 1 192 ? 5.738 -12.928 -0.811 1.00 95.44 192 ASP A CA 1
ATOM 1371 C C . ASP A 1 192 ? 4.721 -13.010 -1.963 1.00 95.44 192 ASP A C 1
ATOM 1373 O O . ASP A 1 192 ? 4.797 -13.911 -2.798 1.00 95.44 192 ASP A O 1
ATOM 1377 N N . ALA A 1 193 ? 3.813 -12.033 -2.054 1.00 96.06 193 ALA A N 1
ATOM 1378 C CA . ALA A 1 193 ? 2.814 -11.939 -3.117 1.00 96.06 193 ALA A CA 1
ATOM 1379 C C . ALA A 1 193 ? 3.442 -11.801 -4.512 1.00 96.06 193 ALA A C 1
ATOM 1381 O O . ALA A 1 193 ? 3.024 -12.468 -5.458 1.00 96.06 193 ALA A O 1
ATOM 1382 N N . ILE A 1 194 ? 4.469 -10.957 -4.642 1.00 95.75 194 ILE A N 1
ATOM 1383 C CA . ILE A 1 194 ? 5.189 -10.745 -5.904 1.00 95.75 194 ILE A CA 1
ATOM 1384 C C . ILE A 1 194 ? 5.945 -12.011 -6.308 1.00 95.75 194 ILE A C 1
ATOM 1386 O O . ILE A 1 194 ? 5.902 -12.401 -7.474 1.00 95.75 194 ILE A O 1
ATOM 1390 N N . ALA A 1 195 ? 6.606 -12.676 -5.358 1.00 94.56 195 ALA A N 1
ATOM 1391 C CA . ALA A 1 195 ? 7.312 -13.929 -5.615 1.00 94.56 195 ALA A CA 1
ATOM 1392 C C . ALA A 1 195 ? 6.354 -15.057 -6.040 1.00 94.56 195 ALA A C 1
ATOM 1394 O O . ALA A 1 195 ? 6.694 -15.858 -6.911 1.00 94.56 195 ALA A O 1
ATOM 1395 N N . ALA A 1 196 ? 5.149 -15.097 -5.464 1.00 94.62 196 ALA A N 1
ATOM 1396 C CA . ALA A 1 196 ? 4.100 -16.047 -5.825 1.00 94.62 196 ALA A CA 1
ATOM 1397 C C . ALA A 1 196 ? 3.326 -15.664 -7.103 1.00 94.62 196 ALA A C 1
ATOM 1399 O O . ALA A 1 196 ? 2.578 -16.488 -7.632 1.00 94.62 196 ALA A O 1
ATOM 1400 N N . GLY A 1 197 ? 3.448 -14.419 -7.578 1.00 95.56 197 GLY A N 1
ATOM 1401 C CA . GLY A 1 197 ? 2.615 -13.856 -8.648 1.00 95.56 197 GLY A CA 1
ATOM 1402 C C . GLY A 1 197 ? 1.124 -13.768 -8.293 1.00 95.56 197 GLY A C 1
ATOM 1403 O O . GLY A 1 197 ? 0.286 -13.564 -9.173 1.00 95.56 197 GLY A O 1
ATOM 1404 N N . SER A 1 198 ? 0.773 -13.972 -7.021 1.00 96.00 198 SER A N 1
ATOM 1405 C CA . SER A 1 198 ? -0.600 -13.949 -6.524 1.00 96.00 198 SER A CA 1
ATOM 1406 C C . SER A 1 198 ? -0.664 -13.768 -5.006 1.00 96.00 198 SER A C 1
ATOM 1408 O O . SER A 1 198 ? 0.295 -14.057 -4.290 1.00 96.00 198 SER A O 1
ATOM 1410 N N . PHE A 1 199 ? -1.807 -13.303 -4.502 1.00 96.56 199 PHE A N 1
ATOM 1411 C CA . PHE A 1 199 ? -2.090 -13.190 -3.074 1.00 96.56 199 PHE A CA 1
ATOM 1412 C C . PHE A 1 199 ? -3.570 -13.474 -2.805 1.00 96.56 199 PHE A C 1
ATOM 1414 O O . PHE A 1 199 ? -4.438 -12.784 -3.328 1.00 96.56 199 PHE A O 1
ATOM 1421 N N . VAL A 1 200 ? -3.858 -14.513 -2.014 1.00 95.81 200 VAL A N 1
ATOM 1422 C CA . VAL A 1 200 ? -5.227 -14.979 -1.703 1.00 95.81 200 VAL A CA 1
ATOM 1423 C C . VAL A 1 200 ? -6.100 -15.133 -2.964 1.00 95.81 200 VAL A C 1
ATOM 1425 O O . VAL A 1 200 ? -7.161 -14.521 -3.111 1.00 95.81 200 VAL A O 1
ATOM 1428 N N . ASP A 1 201 ? -5.596 -15.928 -3.912 1.00 93.88 201 ASP A N 1
ATOM 1429 C CA . ASP A 1 201 ? -6.219 -16.217 -5.213 1.00 93.88 201 ASP A CA 1
ATOM 1430 C C . ASP A 1 201 ? -6.430 -14.992 -6.120 1.00 93.88 201 ASP A C 1
ATOM 1432 O O . ASP A 1 201 ? -7.171 -15.059 -7.101 1.00 93.88 201 ASP A O 1
ATOM 1436 N N . GLU A 1 202 ? -5.800 -13.853 -5.822 1.00 93.81 202 GLU A N 1
ATOM 1437 C CA . GLU A 1 202 ? -5.716 -12.738 -6.760 1.00 93.81 202 GLU A CA 1
ATOM 1438 C C . GLU A 1 202 ? -4.375 -12.709 -7.481 1.00 93.81 202 GLU A C 1
ATOM 1440 O O . GLU A 1 202 ? -3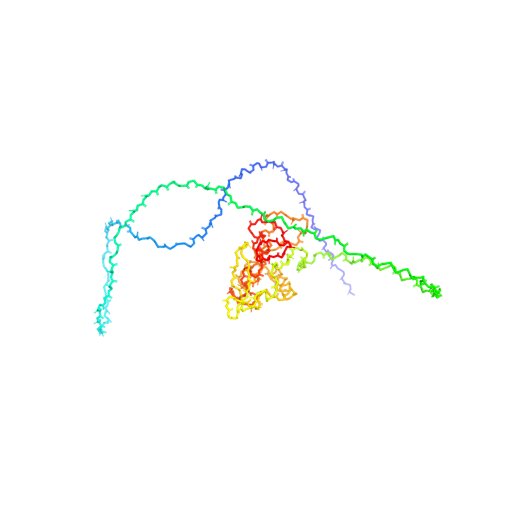.352 -12.793 -6.805 1.00 93.81 202 GLU A O 1
ATOM 1445 N N . PRO A 1 203 ? -4.332 -12.543 -8.814 1.00 95.94 203 PRO A N 1
ATOM 1446 C CA . PRO A 1 203 ? -3.077 -12.274 -9.501 1.00 95.94 203 PRO A CA 1
ATOM 1447 C C . PRO A 1 203 ? -2.448 -10.967 -9.004 1.00 95.94 203 PRO A C 1
ATOM 1449 O O . PRO A 1 203 ? -3.113 -9.942 -8.889 1.00 95.94 203 PRO A O 1
ATOM 1452 N N . VAL A 1 204 ? -1.139 -10.996 -8.763 1.00 96.12 204 VAL A N 1
ATOM 1453 C CA . VAL A 1 204 ? -0.355 -9.826 -8.359 1.00 96.12 204 VAL A CA 1
ATOM 1454 C C . VAL A 1 204 ? 0.767 -9.629 -9.368 1.00 96.12 204 VAL A C 1
ATOM 1456 O O . VAL A 1 204 ? 1.568 -10.529 -9.611 1.00 96.12 204 VAL A O 1
ATOM 1459 N N . SER A 1 205 ? 0.833 -8.432 -9.949 1.00 94.69 205 SER A N 1
ATOM 1460 C CA . SER A 1 205 ? 1.904 -8.017 -10.854 1.00 94.69 205 SER A CA 1
ATOM 1461 C C . SER A 1 205 ? 2.560 -6.757 -10.311 1.00 94.69 205 SER A C 1
ATOM 1463 O O . SER A 1 205 ? 1.875 -5.786 -10.007 1.00 94.69 205 SER A O 1
ATOM 1465 N N . PHE A 1 206 ? 3.886 -6.757 -10.193 1.00 95.75 206 PHE A N 1
ATOM 1466 C CA . PHE A 1 206 ? 4.635 -5.617 -9.672 1.00 95.75 206 PHE A CA 1
ATOM 1467 C C . PHE A 1 206 ? 5.941 -5.445 -10.443 1.00 95.75 206 PHE A C 1
ATOM 1469 O O . PHE A 1 206 ? 6.755 -6.367 -10.523 1.00 95.75 206 PHE A O 1
ATOM 1476 N N . SER A 1 207 ? 6.161 -4.251 -10.993 1.00 94.38 207 SER A N 1
ATOM 1477 C CA . SER A 1 207 ? 7.432 -3.905 -11.630 1.00 94.38 207 SER A CA 1
ATOM 1478 C C . SER A 1 207 ? 8.427 -3.392 -10.590 1.00 94.38 207 SER A C 1
ATOM 1480 O O . SER A 1 207 ? 8.192 -2.351 -9.975 1.00 94.38 207 SER A O 1
ATOM 1482 N N . ASN A 1 208 ? 9.561 -4.079 -10.441 1.00 92.94 208 ASN A N 1
ATOM 1483 C CA . ASN A 1 208 ? 10.681 -3.639 -9.597 1.00 92.94 208 ASN A CA 1
ATOM 1484 C C . ASN A 1 208 ? 11.648 -2.670 -10.307 1.00 92.94 208 ASN A C 1
ATOM 1486 O O . ASN A 1 208 ? 12.669 -2.300 -9.731 1.00 92.94 208 ASN A O 1
ATOM 1490 N N . ASP A 1 209 ? 11.352 -2.256 -11.544 1.00 92.88 209 ASP A N 1
ATOM 1491 C CA . ASP A 1 209 ? 12.212 -1.333 -12.287 1.00 92.88 209 ASP A CA 1
ATOM 1492 C C . ASP A 1 209 ? 12.060 0.108 -11.782 1.00 92.88 209 ASP A C 1
ATOM 1494 O O . ASP A 1 209 ? 11.093 0.799 -12.103 1.00 92.88 209 ASP A O 1
ATOM 1498 N N . ALA A 1 210 ? 13.030 0.573 -10.998 1.00 90.69 210 ALA A N 1
ATOM 1499 C CA . ALA A 1 210 ? 13.028 1.929 -10.462 1.00 90.69 210 ALA A CA 1
ATOM 1500 C C . ALA A 1 210 ? 13.232 3.029 -11.514 1.00 90.69 210 ALA A C 1
ATOM 1502 O O . ALA A 1 210 ? 13.018 4.192 -11.193 1.00 90.69 210 ALA A O 1
ATOM 1503 N N . ALA A 1 211 ? 13.635 2.692 -12.743 1.00 93.38 211 ALA A N 1
ATOM 1504 C CA . ALA A 1 211 ? 13.713 3.658 -13.836 1.00 93.38 211 ALA A CA 1
ATOM 1505 C C . ALA A 1 211 ? 12.350 3.894 -14.512 1.00 93.38 211 ALA A C 1
ATOM 1507 O O . ALA A 1 211 ? 12.159 4.918 -15.170 1.00 93.38 211 ALA A O 1
ATOM 1508 N N . ASP A 1 212 ? 11.402 2.965 -14.357 1.00 93.94 212 ASP A N 1
ATOM 1509 C CA . ASP A 1 212 ? 10.048 3.102 -14.884 1.00 93.94 212 ASP A CA 1
ATOM 1510 C C . ASP A 1 212 ? 9.110 3.695 -13.827 1.00 93.94 212 ASP A C 1
ATOM 1512 O O . ASP A 1 212 ? 8.512 2.990 -13.010 1.00 93.94 212 ASP A O 1
ATOM 1516 N N . ASP A 1 213 ? 8.973 5.019 -13.864 1.00 93.88 213 ASP A N 1
ATOM 1517 C CA . ASP A 1 213 ? 8.000 5.791 -13.083 1.00 93.88 213 ASP A CA 1
ATOM 1518 C C . ASP A 1 213 ? 6.787 6.215 -13.935 1.00 93.88 213 ASP A C 1
ATOM 1520 O O . ASP A 1 213 ? 6.117 7.209 -13.638 1.00 93.88 213 ASP A O 1
ATOM 1524 N N . SER A 1 214 ? 6.485 5.490 -15.019 1.00 97.62 214 SER A N 1
ATOM 1525 C CA . SER A 1 214 ? 5.334 5.823 -15.856 1.00 97.62 214 SER A CA 1
ATOM 1526 C C . SER A 1 214 ? 4.009 5.684 -15.086 1.00 97.62 214 SER A C 1
ATOM 1528 O O . SER A 1 214 ? 3.866 4.802 -14.228 1.00 97.62 214 SER A O 1
ATOM 1530 N N . PRO A 1 215 ? 2.981 6.494 -15.417 1.00 97.88 215 PRO A N 1
ATOM 1531 C CA . PRO A 1 215 ? 1.678 6.388 -14.770 1.00 97.88 215 PRO A CA 1
ATOM 1532 C C . PRO A 1 215 ? 1.072 4.986 -14.848 1.00 97.88 215 PRO A C 1
ATOM 1534 O O . PRO A 1 215 ? 0.473 4.525 -13.886 1.00 97.88 215 PRO A O 1
ATOM 1537 N N . ALA A 1 216 ? 1.250 4.282 -15.969 1.00 97.56 216 ALA A N 1
ATOM 1538 C CA . ALA A 1 216 ? 0.747 2.920 -16.135 1.00 97.56 216 ALA A CA 1
ATOM 1539 C C . ALA A 1 216 ? 1.418 1.938 -15.161 1.00 97.56 216 ALA A C 1
ATOM 1541 O O . ALA A 1 216 ? 0.727 1.193 -14.467 1.00 97.56 216 ALA A O 1
ATOM 1542 N N . THR A 1 217 ? 2.746 1.979 -15.054 1.00 97.81 217 THR A N 1
ATOM 1543 C CA . THR A 1 217 ? 3.502 1.098 -14.156 1.00 97.81 217 THR A CA 1
ATOM 1544 C C . THR A 1 217 ? 3.183 1.371 -12.693 1.00 97.81 217 THR A C 1
ATOM 1546 O O . THR A 1 217 ? 2.996 0.439 -11.910 1.00 97.81 217 THR A O 1
ATOM 1549 N N . ASN A 1 218 ? 3.036 2.638 -12.317 1.00 97.81 218 ASN A N 1
ATOM 1550 C CA . ASN A 1 218 ? 2.663 3.006 -10.956 1.00 97.81 218 ASN A CA 1
ATOM 1551 C C . ASN A 1 218 ? 1.240 2.569 -10.589 1.00 97.81 218 ASN A C 1
ATOM 1553 O O . ASN A 1 218 ? 1.030 2.143 -9.456 1.00 97.81 218 ASN A O 1
ATOM 1557 N N . ARG A 1 219 ? 0.283 2.588 -11.528 1.00 98.06 219 ARG A N 1
ATOM 1558 C CA . ARG A 1 219 ? -1.053 2.014 -11.285 1.00 98.06 219 ARG A CA 1
ATOM 1559 C C . ARG A 1 219 ? -0.979 0.518 -11.003 1.00 98.06 219 ARG A C 1
ATOM 1561 O O . ARG A 1 219 ? -1.524 0.077 -10.002 1.00 98.06 219 ARG A O 1
ATOM 1568 N N . VAL A 1 220 ? -0.208 -0.230 -11.793 1.00 97.88 220 VAL A N 1
ATOM 1569 C CA . VAL A 1 220 ? -0.004 -1.674 -11.573 1.00 97.88 220 VAL A CA 1
ATOM 1570 C C . VAL A 1 220 ? 0.645 -1.951 -10.209 1.00 97.88 220 VAL A C 1
ATOM 1572 O O . VAL A 1 220 ? 0.219 -2.849 -9.487 1.00 97.88 220 VAL A O 1
ATOM 1575 N N . ARG A 1 221 ? 1.639 -1.148 -9.805 1.00 97.88 221 ARG A N 1
ATOM 1576 C CA . ARG A 1 221 ? 2.225 -1.232 -8.454 1.00 97.88 221 ARG A CA 1
ATOM 1577 C C . ARG A 1 221 ? 1.184 -0.957 -7.368 1.00 97.88 221 ARG A C 1
ATOM 1579 O O . ARG A 1 221 ? 1.148 -1.676 -6.371 1.00 97.88 221 ARG A O 1
ATOM 1586 N N . ALA A 1 222 ? 0.366 0.082 -7.547 1.00 98.19 222 ALA A N 1
ATOM 1587 C CA . ALA A 1 222 ? -0.701 0.459 -6.623 1.00 98.19 222 ALA A CA 1
ATOM 1588 C C . ALA A 1 222 ? -1.750 -0.646 -6.476 1.00 98.19 222 ALA A C 1
ATOM 1590 O O . ALA A 1 222 ? -2.102 -0.982 -5.347 1.00 98.19 222 ALA A O 1
ATOM 1591 N N . ASP A 1 223 ? -2.171 -1.257 -7.584 1.00 98.12 223 ASP A N 1
ATOM 1592 C CA . ASP A 1 223 ? -3.091 -2.394 -7.593 1.00 98.12 223 ASP A CA 1
ATOM 1593 C C . ASP A 1 223 ? -2.533 -3.541 -6.743 1.00 98.12 223 ASP A C 1
ATOM 1595 O O . ASP A 1 223 ? -3.165 -3.953 -5.774 1.00 98.12 223 ASP A O 1
ATOM 1599 N N . ALA A 1 224 ? -1.297 -3.977 -7.010 1.00 98.06 224 ALA A N 1
ATOM 1600 C CA . ALA A 1 224 ? -0.631 -5.020 -6.227 1.00 98.06 224 ALA A CA 1
ATOM 1601 C C . ALA A 1 224 ? -0.574 -4.702 -4.722 1.00 98.06 224 ALA A C 1
ATOM 1603 O O . ALA A 1 224 ? -0.850 -5.563 -3.884 1.00 98.06 224 ALA A O 1
ATOM 1604 N N . MET A 1 225 ? -0.242 -3.460 -4.362 1.00 98.44 225 MET A N 1
ATOM 1605 C CA . MET A 1 225 ? -0.207 -3.033 -2.963 1.00 98.44 225 MET A CA 1
ATOM 1606 C C . MET A 1 225 ? -1.586 -3.045 -2.304 1.00 98.44 225 MET A C 1
ATOM 1608 O O . MET A 1 225 ? -1.697 -3.466 -1.153 1.00 98.44 225 MET A O 1
ATOM 1612 N N . LEU A 1 226 ? -2.629 -2.600 -3.007 1.00 98.06 226 LEU A N 1
ATOM 1613 C CA . LEU A 1 226 ? -3.996 -2.575 -2.488 1.00 98.06 226 LEU A CA 1
ATOM 1614 C C . LEU A 1 226 ? -4.562 -3.987 -2.312 1.00 98.06 226 LEU A C 1
ATOM 1616 O O . LEU A 1 226 ? -5.170 -4.258 -1.278 1.00 98.06 226 LEU A O 1
ATOM 1620 N N . VAL A 1 227 ? -4.290 -4.898 -3.248 1.00 97.94 227 VAL A N 1
ATOM 1621 C CA . VAL A 1 227 ? -4.657 -6.321 -3.147 1.00 97.94 227 VAL A CA 1
ATOM 1622 C C . VAL A 1 227 ? -4.069 -6.955 -1.889 1.00 97.94 227 VAL A C 1
ATOM 1624 O O . VAL A 1 227 ? -4.781 -7.589 -1.102 1.00 97.94 227 VAL A O 1
ATOM 1627 N N . VAL A 1 228 ? -2.771 -6.734 -1.657 1.00 98.19 228 VAL A N 1
ATOM 1628 C CA . VAL A 1 228 ? -2.077 -7.245 -0.469 1.00 98.19 228 VAL A CA 1
ATOM 1629 C C . VAL A 1 228 ? -2.613 -6.596 0.803 1.00 98.19 228 VAL A C 1
ATOM 1631 O O . VAL A 1 228 ? -2.876 -7.301 1.773 1.00 98.19 228 VAL A O 1
ATOM 1634 N N . LEU A 1 229 ? -2.827 -5.278 0.810 1.00 98.25 229 LEU A N 1
ATOM 1635 C CA . LEU A 1 229 ? -3.340 -4.542 1.969 1.00 98.25 229 LEU A CA 1
ATOM 1636 C C . LEU A 1 229 ? -4.727 -5.045 2.403 1.00 98.25 229 LEU A C 1
ATOM 1638 O O . LEU A 1 229 ? -4.961 -5.297 3.589 1.00 98.25 229 LEU A O 1
ATOM 1642 N N . GLN A 1 230 ? -5.629 -5.224 1.439 1.00 97.56 230 GLN A N 1
ATOM 1643 C CA . GLN A 1 230 ? -7.017 -5.637 1.665 1.00 97.56 230 GLN A CA 1
ATOM 1644 C C . GLN A 1 230 ? -7.154 -7.115 2.036 1.00 97.56 230 GLN A C 1
ATOM 1646 O O . GLN A 1 230 ? -8.192 -7.517 2.557 1.00 97.56 230 GLN A O 1
ATOM 1651 N N . SER A 1 231 ? -6.113 -7.915 1.800 1.00 97.69 231 SER A N 1
ATOM 1652 C CA . SER A 1 231 ? -6.103 -9.351 2.096 1.00 97.69 231 SER A CA 1
ATOM 1653 C C . SER A 1 231 ? -4.991 -9.747 3.073 1.00 97.69 231 SER A C 1
ATOM 1655 O O . SER A 1 231 ? -4.663 -10.925 3.194 1.00 97.69 231 SER A O 1
ATOM 1657 N N . ILE A 1 232 ? -4.380 -8.780 3.774 1.00 96.38 232 ILE A N 1
ATOM 1658 C CA . ILE A 1 232 ? -3.145 -8.975 4.560 1.00 96.38 232 ILE A CA 1
ATOM 1659 C C . ILE A 1 232 ? -3.290 -10.001 5.696 1.00 96.38 232 ILE A C 1
ATOM 1661 O O . ILE A 1 232 ? -2.299 -10.580 6.143 1.00 96.38 232 ILE A O 1
ATOM 1665 N N . SER A 1 233 ? -4.522 -10.263 6.142 1.00 95.12 233 SER A N 1
ATOM 1666 C CA . SER A 1 233 ? -4.827 -11.305 7.131 1.00 95.12 233 SER A CA 1
ATOM 1667 C C . SER A 1 233 ? -4.729 -12.734 6.574 1.00 95.12 233 SER A C 1
ATOM 1669 O O . SER A 1 233 ? -4.798 -13.693 7.339 1.00 95.12 233 SER A O 1
ATOM 1671 N N . GLY A 1 234 ? -4.571 -12.885 5.256 1.00 93.75 234 GLY A N 1
ATOM 1672 C CA . GLY A 1 234 ? -4.642 -14.159 4.542 1.00 93.75 234 GLY A CA 1
ATOM 1673 C C . GLY A 1 234 ? -6.047 -14.513 4.046 1.00 93.75 234 GLY A C 1
ATOM 1674 O O . GLY A 1 234 ? -6.217 -15.558 3.425 1.00 93.75 234 GLY A O 1
ATOM 1675 N N . VAL A 1 235 ? -7.046 -13.658 4.287 1.00 94.75 235 VAL A N 1
ATOM 1676 C CA . VAL A 1 235 ? -8.422 -13.829 3.800 1.00 94.75 235 VAL A CA 1
ATOM 1677 C C . VAL A 1 235 ? -8.791 -12.659 2.890 1.00 94.75 235 VAL A C 1
ATOM 1679 O O . VAL A 1 235 ? -8.584 -11.497 3.240 1.00 94.75 235 VAL A O 1
ATOM 1682 N N . ARG A 1 236 ? -9.350 -12.962 1.713 1.00 92.56 236 ARG A N 1
ATOM 1683 C CA . ARG A 1 236 ? -9.695 -11.962 0.696 1.00 92.56 236 ARG A CA 1
ATOM 1684 C C . ARG A 1 236 ? -10.705 -10.963 1.254 1.00 92.56 236 ARG A C 1
ATOM 1686 O O . ARG A 1 236 ? -11.744 -11.357 1.778 1.00 92.56 23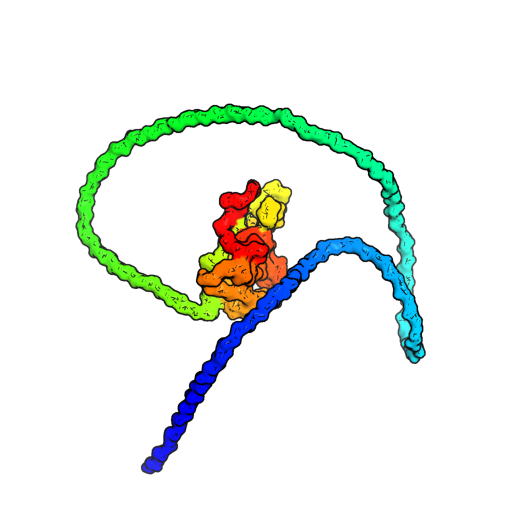6 ARG A O 1
ATOM 1693 N N . GLY A 1 237 ? -10.402 -9.675 1.104 1.00 90.69 237 GLY A N 1
ATOM 1694 C CA . GLY A 1 237 ? -11.264 -8.579 1.558 1.00 90.69 237 GLY A CA 1
ATOM 1695 C C . GLY A 1 237 ? -11.328 -8.412 3.080 1.00 90.69 237 GLY A C 1
ATOM 1696 O O . GLY A 1 237 ? -12.030 -7.525 3.562 1.00 90.69 237 GLY A O 1
ATOM 1697 N N . VAL A 1 238 ? -10.599 -9.233 3.841 1.00 93.69 238 VAL A N 1
ATOM 1698 C CA . VAL A 1 238 ? -10.436 -9.086 5.285 1.00 93.69 238 VAL A CA 1
ATOM 1699 C C . VAL A 1 238 ? -9.016 -8.592 5.523 1.00 93.69 238 VAL A C 1
ATOM 1701 O O . VAL A 1 238 ? -8.049 -9.347 5.609 1.00 93.69 238 VAL A O 1
ATOM 1704 N N . GLY A 1 239 ? -8.875 -7.284 5.612 1.00 96.31 239 GLY A N 1
ATOM 1705 C CA . GLY A 1 239 ? -7.594 -6.626 5.785 1.00 96.31 239 GLY A CA 1
ATOM 1706 C C . GLY A 1 239 ? -7.818 -5.159 6.073 1.00 96.31 239 GLY A C 1
ATOM 1707 O O . GLY A 1 239 ? -8.848 -4.775 6.629 1.00 96.31 239 GLY A O 1
ATOM 1708 N N . CYS A 1 240 ? -6.856 -4.337 5.681 1.00 97.75 240 CYS A N 1
ATOM 1709 C CA . CYS A 1 240 ? -7.008 -2.904 5.825 1.00 97.75 240 CYS A CA 1
ATOM 1710 C C . CYS A 1 240 ? -7.685 -2.300 4.586 1.00 97.75 240 CYS A C 1
ATOM 1712 O O . CYS A 1 240 ? -7.309 -2.631 3.459 1.00 97.75 240 CYS A O 1
ATOM 1714 N N . PRO A 1 241 ? -8.702 -1.436 4.765 1.00 97.44 241 PRO A N 1
ATOM 1715 C CA . PRO A 1 241 ? -9.362 -0.778 3.643 1.00 97.44 241 PRO A CA 1
ATOM 1716 C C . PRO A 1 241 ? -8.392 0.177 2.938 1.00 97.44 241 PRO A C 1
ATOM 1718 O O . PRO A 1 241 ? -7.477 0.709 3.560 1.00 97.44 241 PRO A O 1
ATOM 1721 N N . ALA A 1 242 ? -8.626 0.477 1.657 1.00 97.25 242 ALA A N 1
ATOM 1722 C CA . ALA A 1 242 ? -7.779 1.410 0.899 1.00 97.25 242 ALA A CA 1
ATOM 1723 C C . ALA A 1 242 ? -7.650 2.794 1.570 1.00 97.25 242 ALA A C 1
ATOM 1725 O O . ALA A 1 242 ? -6.603 3.427 1.477 1.00 97.25 242 ALA A O 1
ATOM 1726 N N . ALA A 1 243 ? -8.678 3.223 2.312 1.00 97.12 243 ALA A N 1
ATOM 1727 C CA . ALA A 1 243 ? -8.669 4.471 3.072 1.00 97.12 243 ALA A CA 1
ATOM 1728 C C . ALA A 1 243 ? -7.597 4.527 4.180 1.00 97.12 243 ALA A C 1
ATOM 1730 O O . ALA A 1 243 ? -7.254 5.612 4.639 1.00 97.12 243 ALA A O 1
ATOM 1731 N N . SER A 1 244 ? -7.027 3.392 4.607 1.00 97.44 244 SER A N 1
ATOM 1732 C CA . SER A 1 244 ? -5.875 3.389 5.519 1.00 97.44 244 SER A CA 1
ATOM 1733 C C . SER A 1 244 ? -4.542 3.635 4.810 1.00 97.44 244 SER A C 1
ATOM 1735 O O . SER A 1 244 ? -3.513 3.723 5.472 1.00 97.44 244 SER A O 1
ATOM 1737 N N . ALA A 1 245 ? -4.538 3.671 3.476 1.00 97.44 245 ALA A N 1
ATOM 1738 C CA . ALA A 1 245 ? -3.362 3.886 2.647 1.00 97.44 245 ALA A CA 1
ATOM 1739 C C . ALA A 1 245 ? -3.664 4.837 1.466 1.00 97.44 245 ALA A C 1
ATOM 1741 O O . ALA A 1 245 ? -3.548 4.437 0.303 1.00 97.44 245 ALA A O 1
ATOM 1742 N N . PRO A 1 246 ? -4.060 6.096 1.727 1.00 96.31 246 PRO A N 1
ATOM 1743 C CA . PRO A 1 246 ? -4.439 7.051 0.685 1.00 96.31 246 PRO A CA 1
ATOM 1744 C C . PRO A 1 246 ? -3.358 7.289 -0.378 1.00 96.31 246 PRO A C 1
ATOM 1746 O O . PRO A 1 246 ? -3.704 7.486 -1.538 1.00 96.31 246 PRO A O 1
ATOM 1749 N N . ASN A 1 247 ? -2.063 7.188 -0.051 1.00 96.50 247 ASN A N 1
ATOM 1750 C CA . ASN A 1 247 ? -1.006 7.282 -1.070 1.00 96.50 247 ASN A CA 1
ATOM 1751 C C . ASN A 1 247 ? -1.120 6.170 -2.129 1.00 96.50 247 ASN A C 1
ATOM 1753 O O . ASN A 1 247 ? -0.833 6.405 -3.302 1.00 96.50 247 ASN A O 1
ATOM 1757 N N . PHE A 1 248 ? -1.547 4.960 -1.746 1.00 97.56 248 PHE A N 1
ATOM 1758 C CA . PHE A 1 248 ? -1.734 3.857 -2.696 1.00 97.56 248 PHE A CA 1
ATOM 1759 C C . PHE A 1 248 ? -2.958 4.107 -3.566 1.00 97.56 248 PHE A C 1
ATOM 1761 O O . PHE A 1 248 ? -2.895 3.925 -4.778 1.00 97.56 248 PHE A O 1
ATOM 1768 N N . LEU A 1 249 ? -4.051 4.572 -2.958 1.00 96.56 249 LEU A N 1
ATOM 1769 C CA . LEU A 1 249 ? -5.283 4.890 -3.671 1.00 96.56 249 LEU A CA 1
ATOM 1770 C C . LEU A 1 249 ? -5.077 6.022 -4.688 1.00 96.56 249 LEU A C 1
ATOM 1772 O O . LEU A 1 249 ? -5.516 5.920 -5.834 1.00 96.56 249 LEU A O 1
ATOM 1776 N N . GLU A 1 250 ? -4.358 7.075 -4.308 1.00 95.88 250 GLU A N 1
ATOM 1777 C CA . GLU A 1 250 ? -4.043 8.173 -5.221 1.00 95.88 250 GLU A CA 1
ATOM 1778 C C . GLU A 1 250 ? -3.070 7.749 -6.320 1.00 95.88 250 GLU A C 1
ATOM 1780 O O . GLU A 1 250 ? -3.240 8.150 -7.474 1.00 95.88 250 GLU A O 1
ATOM 1785 N N . MET A 1 251 ? -2.109 6.871 -6.024 1.00 97.19 251 MET A N 1
ATOM 1786 C CA . MET A 1 251 ? -1.243 6.304 -7.056 1.00 97.19 251 MET A CA 1
ATOM 1787 C C . MET A 1 251 ? -2.010 5.390 -8.025 1.00 97.19 251 MET A C 1
ATOM 1789 O O . MET A 1 251 ? -1.741 5.428 -9.224 1.00 97.19 251 MET A O 1
ATOM 1793 N N . GLN A 1 252 ? -3.006 4.631 -7.557 1.00 97.56 252 GLN A N 1
ATOM 1794 C CA . GLN A 1 252 ? -3.886 3.821 -8.412 1.00 97.56 252 GLN A CA 1
ATOM 1795 C C . GLN A 1 252 ? -4.710 4.693 -9.372 1.00 97.56 252 GLN A C 1
ATOM 1797 O O . GLN A 1 252 ? -4.897 4.359 -10.541 1.00 97.56 252 GLN A O 1
ATOM 1802 N N . ARG A 1 253 ? -5.193 5.845 -8.902 1.00 96.06 253 ARG A N 1
ATOM 1803 C CA . ARG A 1 253 ? -6.005 6.764 -9.713 1.00 96.06 253 ARG A CA 1
ATOM 1804 C C . ARG A 1 253 ? -5.142 7.559 -10.694 1.00 96.06 253 ARG A C 1
ATOM 1806 O O . ARG A 1 253 ? -5.339 7.517 -11.914 1.00 96.06 253 ARG A O 1
ATOM 1813 N N . SER A 1 254 ? -4.146 8.265 -10.169 1.00 96.38 254 SER A N 1
ATOM 1814 C CA . SER A 1 254 ? -3.336 9.219 -10.932 1.00 96.38 254 SER A CA 1
ATOM 1815 C C . SER A 1 254 ? -2.172 8.573 -11.690 1.00 96.38 254 SER A C 1
ATOM 1817 O O . SER A 1 254 ? -1.758 9.091 -12.725 1.00 96.38 254 SER A O 1
ATOM 1819 N N . GLY A 1 255 ? -1.650 7.441 -11.208 1.00 96.56 255 GLY A N 1
ATOM 1820 C CA . GLY A 1 255 ? -0.363 6.891 -11.642 1.00 96.56 255 GLY A CA 1
ATOM 1821 C C . GLY A 1 255 ? 0.847 7.682 -11.127 1.00 96.56 255 GLY A C 1
ATOM 1822 O O . GLY A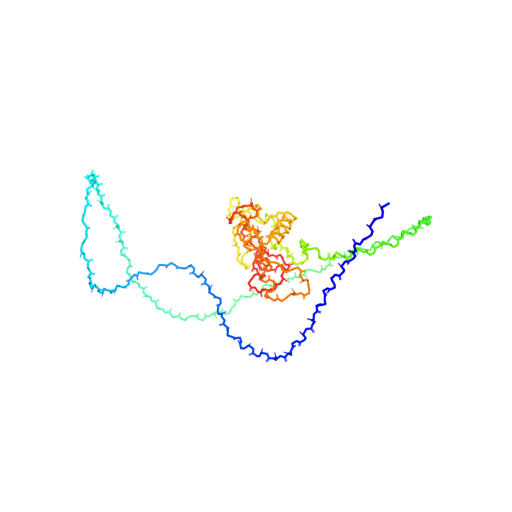 1 255 ? 1.978 7.414 -11.526 1.00 96.56 255 GLY A O 1
ATOM 1823 N N . VAL A 1 256 ? 0.646 8.666 -10.250 1.00 95.38 256 VAL A N 1
ATOM 1824 C CA . VAL A 1 256 ? 1.726 9.461 -9.661 1.00 95.38 256 VAL A CA 1
ATOM 1825 C C . VAL A 1 256 ? 2.082 8.883 -8.299 1.00 95.38 256 VAL A C 1
ATOM 1827 O O . VAL A 1 256 ? 1.213 8.681 -7.452 1.00 95.38 256 VAL A O 1
ATOM 1830 N N . ARG A 1 257 ? 3.374 8.629 -8.071 1.00 93.62 257 ARG A N 1
ATOM 1831 C CA . ARG A 1 257 ? 3.869 8.197 -6.764 1.00 93.62 257 ARG A CA 1
ATOM 1832 C C . ARG A 1 257 ? 3.907 9.394 -5.814 1.00 93.62 257 ARG A C 1
ATOM 1834 O O . ARG A 1 257 ? 4.743 10.279 -5.966 1.00 93.62 257 ARG A O 1
ATOM 1841 N N . ILE A 1 258 ? 3.006 9.411 -4.836 1.00 89.56 258 ILE A N 1
ATOM 1842 C CA . ILE A 1 258 ? 2.935 10.441 -3.793 1.00 89.56 258 ILE A CA 1
ATOM 1843 C C . ILE A 1 258 ? 3.458 9.836 -2.493 1.00 89.56 258 ILE A C 1
ATOM 1845 O O . ILE A 1 258 ? 3.168 8.683 -2.184 1.00 89.56 258 ILE A O 1
ATOM 1849 N N . ASN A 1 259 ? 4.249 10.599 -1.743 1.00 85.88 259 ASN A N 1
ATOM 1850 C CA . ASN A 1 259 ? 4.785 10.171 -0.453 1.00 85.88 259 ASN A CA 1
ATOM 1851 C C . ASN A 1 259 ? 4.511 11.246 0.606 1.00 85.88 259 ASN A C 1
ATOM 1853 O O . ASN A 1 259 ? 5.425 11.771 1.236 1.00 85.88 259 ASN A O 1
ATOM 1857 N N . GLY A 1 260 ? 3.237 11.628 0.709 1.00 85.38 260 GLY A N 1
ATOM 1858 C CA . GLY A 1 260 ? 2.747 12.637 1.644 1.00 85.38 260 GLY A CA 1
ATOM 1859 C C . GLY A 1 260 ? 1.930 12.014 2.770 1.00 85.38 260 GLY A C 1
ATOM 1860 O O . GLY A 1 260 ? 1.542 10.846 2.702 1.00 85.38 260 GLY A O 1
ATOM 1861 N N . THR A 1 261 ? 1.655 12.808 3.800 1.00 85.81 261 THR A N 1
ATOM 1862 C CA . THR A 1 261 ? 0.698 12.452 4.852 1.00 85.81 261 THR A CA 1
ATOM 1863 C C . THR A 1 261 ? -0.593 13.219 4.606 1.00 85.81 261 THR A C 1
ATOM 1865 O O . THR A 1 261 ? -0.571 14.435 4.424 1.00 85.81 261 THR A O 1
ATOM 1868 N N . PHE A 1 262 ? -1.719 12.514 4.602 1.00 83.50 262 PHE A N 1
ATOM 1869 C CA . PHE A 1 262 ? -3.040 13.118 4.522 1.00 83.50 262 PHE A CA 1
ATOM 1870 C C . PHE A 1 262 ? -3.494 13.475 5.934 1.00 83.50 262 PHE A C 1
ATOM 1872 O O . PHE A 1 262 ? -3.465 12.641 6.840 1.00 83.50 262 PHE A O 1
ATOM 1879 N N . ILE A 1 263 ? -3.891 14.729 6.117 1.00 75.75 263 ILE A N 1
ATOM 1880 C CA . ILE A 1 263 ? -4.504 15.230 7.344 1.00 75.75 263 ILE A CA 1
ATOM 1881 C C . ILE A 1 263 ? -5.861 15.840 6.997 1.00 75.75 263 ILE A C 1
ATOM 1883 O O . ILE A 1 263 ? -6.093 16.274 5.867 1.00 75.75 263 ILE A O 1
ATOM 1887 N N . ALA A 1 264 ? -6.778 15.866 7.965 1.00 58.50 264 ALA A N 1
ATOM 1888 C CA . ALA A 1 264 ? -8.071 16.523 7.805 1.00 58.50 264 ALA A CA 1
ATOM 1889 C C . ALA A 1 264 ? -7.851 18.005 7.431 1.00 58.50 264 ALA A C 1
ATOM 1891 O O . ALA A 1 264 ? -7.466 18.807 8.280 1.00 58.50 264 ALA A O 1
ATOM 1892 N N . GLY A 1 265 ? -8.034 18.346 6.149 1.00 55.56 265 GLY A N 1
ATOM 1893 C CA . GLY A 1 265 ? -7.712 19.665 5.584 1.00 55.56 265 GLY A CA 1
ATOM 1894 C C . GLY A 1 265 ? -6.933 19.651 4.259 1.00 55.56 265 GLY A C 1
ATOM 1895 O O . GLY A 1 265 ? -6.840 20.696 3.622 1.00 55.56 265 GLY A O 1
ATOM 1896 N N . GLY A 1 266 ? -6.422 18.496 3.815 1.00 48.16 266 GLY A N 1
ATOM 1897 C CA . GLY A 1 266 ? -5.666 18.343 2.563 1.00 48.16 266 GLY A CA 1
ATOM 1898 C C . GLY A 1 266 ? -4.314 17.647 2.774 1.00 48.16 266 GLY A C 1
ATOM 1899 O O . GLY A 1 266 ? -3.992 17.274 3.905 1.00 48.16 266 GLY A O 1
ATOM 1900 N N . PRO A 1 267 ? -3.520 17.422 1.707 1.00 48.97 267 PRO A N 1
ATOM 1901 C CA . PRO A 1 267 ? -2.153 16.934 1.871 1.00 48.97 267 PRO A CA 1
ATOM 1902 C C . PRO A 1 267 ? -1.345 17.959 2.684 1.00 48.97 267 PRO A C 1
ATOM 1904 O O . PRO A 1 267 ? -1.411 19.154 2.387 1.00 48.97 267 PRO A O 1
ATOM 1907 N N . ALA A 1 268 ? -0.642 17.491 3.719 1.00 47.59 268 ALA A N 1
ATOM 1908 C CA . ALA A 1 268 ? 0.285 18.309 4.505 1.00 47.59 268 ALA A CA 1
ATOM 1909 C C . ALA A 1 268 ? 1.538 18.684 3.701 1.00 47.59 268 ALA A C 1
ATOM 1911 O O . ALA A 1 268 ? 2.005 17.826 2.913 1.00 47.59 268 ALA A O 1
#

Sequence (268 aa):
MQLLKGLAVLGVTALVTAAPLHPRTSNVTSSEPVFVNLDPKIPSAGTSPAPGTTPQQGPANEPHFLKPSPSPQQASQQASAPEPAAAAPKPSATLPVILIPPPADAPPGTGPSIFTPTPDRPSPSPSPPPPLSNGGRGDLNPDLVPSFGVIPNTNRDAQQPGSCDGFTGAEIVLIPCSCPPDRDLFLSRLRDAIAAGSFVDEPVSFSNDAADDSPATNRVRADAMLVVLQSISGVRGVGCPAASAPNFLEMQRSGVRINGTFIAGGPA